Protein AF-A0A497ASJ8-F1 (afdb_monomer_lite)

Structure (mmCIF, N/CA/C/O backbone):
data_AF-A0A497ASJ8-F1
#
_entry.id   AF-A0A497ASJ8-F1
#
loop_
_atom_site.group_PDB
_atom_site.id
_atom_site.type_symbol
_atom_site.label_atom_id
_atom_site.label_alt_id
_atom_site.label_comp_id
_atom_site.label_asym_id
_atom_site.label_entity_id
_atom_site.label_seq_id
_atom_site.pdbx_PDB_ins_code
_atom_site.Cartn_x
_atom_site.Cartn_y
_atom_site.Cartn_z
_atom_site.occupancy
_atom_site.B_iso_or_equiv
_atom_site.auth_seq_id
_atom_site.auth_comp_id
_atom_site.auth_asym_id
_atom_site.auth_atom_id
_atom_site.pdbx_PDB_model_num
ATOM 1 N N . MET A 1 1 ? 41.505 -11.810 -6.337 1.00 37.97 1 MET A N 1
ATOM 2 C CA . MET A 1 1 ? 40.310 -11.809 -7.201 1.00 37.97 1 MET A CA 1
ATOM 3 C C . MET A 1 1 ? 39.375 -12.840 -6.596 1.00 37.97 1 MET A C 1
ATOM 5 O O . MET A 1 1 ? 39.848 -13.922 -6.283 1.00 37.97 1 MET A O 1
ATOM 9 N N . LEU A 1 2 ? 38.148 -12.452 -6.244 1.00 31.89 2 LEU A N 1
ATOM 10 C CA . LEU A 1 2 ? 37.168 -13.356 -5.634 1.00 31.89 2 LEU A CA 1
ATOM 11 C C . LEU A 1 2 ? 36.374 -13.993 -6.776 1.00 31.89 2 LEU A C 1
ATOM 13 O O . LEU A 1 2 ? 35.587 -13.300 -7.418 1.00 31.89 2 LEU A O 1
ATOM 17 N N . SER A 1 3 ? 36.618 -15.271 -7.047 1.00 43.12 3 SER A N 1
ATOM 18 C CA . SER A 1 3 ? 35.911 -16.031 -8.081 1.00 43.12 3 SER A CA 1
ATOM 19 C C . SER A 1 3 ? 34.768 -16.812 -7.418 1.00 43.12 3 SER A C 1
ATOM 21 O O . SER A 1 3 ? 34.922 -17.367 -6.326 1.00 43.12 3 SER A O 1
ATOM 23 N N . SER A 1 4 ? 33.583 -16.804 -8.030 1.00 39.94 4 SER A N 1
ATOM 24 C CA . SER A 1 4 ? 32.409 -17.526 -7.511 1.00 39.94 4 SER A CA 1
ATOM 25 C C . SER A 1 4 ? 32.268 -18.852 -8.246 1.00 39.94 4 SER A C 1
ATOM 27 O O . SER A 1 4 ? 32.378 -18.879 -9.466 1.00 39.94 4 SER A O 1
ATOM 29 N N . ILE A 1 5 ? 32.043 -19.960 -7.537 1.00 46.38 5 ILE A N 1
ATOM 30 C CA . ILE A 1 5 ? 31.897 -21.290 -8.146 1.00 46.38 5 ILE A CA 1
ATOM 31 C C . ILE A 1 5 ? 30.442 -21.747 -8.041 1.00 46.38 5 ILE A C 1
ATOM 33 O O . ILE A 1 5 ? 29.859 -21.749 -6.956 1.00 46.38 5 ILE A O 1
ATOM 37 N N . ALA A 1 6 ? 29.866 -22.166 -9.169 1.00 46.31 6 ALA A N 1
ATOM 38 C CA . ALA A 1 6 ? 28.500 -22.661 -9.291 1.00 46.31 6 ALA A CA 1
ATOM 39 C C . ALA A 1 6 ? 28.455 -24.043 -9.966 1.00 46.31 6 ALA A C 1
ATOM 41 O O . ALA A 1 6 ? 29.310 -24.410 -10.772 1.00 46.31 6 ALA A O 1
ATOM 42 N N . LEU A 1 7 ? 27.430 -24.831 -9.647 1.00 42.28 7 LEU A N 1
ATOM 43 C CA . LEU A 1 7 ? 27.192 -26.146 -10.244 1.00 42.28 7 LEU A CA 1
ATOM 44 C C . LEU A 1 7 ? 26.197 -26.077 -11.409 1.00 42.28 7 LEU A C 1
ATOM 46 O O . LEU A 1 7 ? 25.253 -25.290 -11.407 1.00 42.28 7 LEU A O 1
ATOM 50 N N . SER A 1 8 ? 26.372 -26.964 -12.390 1.00 39.59 8 SER A N 1
ATOM 51 C CA . SER A 1 8 ? 25.338 -27.276 -13.381 1.00 39.59 8 SER A CA 1
ATOM 52 C C . SER A 1 8 ? 25.218 -28.787 -13.509 1.00 39.59 8 SER A C 1
ATOM 54 O O . SER A 1 8 ? 26.114 -29.447 -14.037 1.00 39.59 8 SER A O 1
ATOM 56 N N . SER A 1 9 ? 24.107 -29.329 -13.012 1.00 36.03 9 SER A N 1
ATOM 57 C CA . SER A 1 9 ? 23.675 -30.704 -13.250 1.00 36.03 9 SER A CA 1
ATOM 58 C C . SER A 1 9 ? 22.341 -30.697 -14.005 1.00 36.03 9 SER A C 1
ATOM 60 O O . SER A 1 9 ? 21.537 -29.774 -13.890 1.00 36.03 9 SER A O 1
ATOM 62 N N . ALA A 1 10 ? 22.111 -31.728 -14.819 1.00 35.75 10 ALA A N 1
ATOM 63 C CA . ALA A 1 10 ? 20.962 -31.832 -15.721 1.00 35.75 10 ALA A CA 1
ATOM 64 C C . ALA A 1 10 ? 19.637 -32.237 -15.032 1.00 35.75 10 ALA A C 1
ATOM 66 O O . ALA A 1 10 ? 18.678 -32.590 -15.713 1.00 35.75 10 ALA A O 1
ATOM 67 N N . LEU A 1 11 ? 19.557 -32.205 -13.699 1.00 32.31 11 LEU A N 1
ATOM 68 C CA . LEU A 1 11 ? 18.351 -32.550 -12.944 1.00 32.31 11 LEU A CA 1
ATOM 69 C C . LEU A 1 11 ? 18.164 -31.543 -11.803 1.00 32.31 11 LEU A C 1
ATOM 71 O O . LEU A 1 11 ? 19.014 -31.423 -10.927 1.00 32.31 11 LEU A O 1
ATOM 75 N N . ALA A 1 12 ? 17.050 -30.810 -11.852 1.00 39.84 12 ALA A N 1
ATOM 76 C CA . ALA A 1 12 ? 16.685 -29.741 -10.926 1.00 39.84 12 ALA A CA 1
ATOM 77 C C . ALA A 1 12 ? 16.676 -30.207 -9.457 1.00 39.84 12 ALA A C 1
ATOM 79 O O . ALA A 1 12 ? 15.778 -30.946 -9.062 1.00 39.84 12 ALA A O 1
ATOM 80 N N . MET A 1 13 ? 17.660 -29.754 -8.672 1.00 36.78 13 MET A N 1
ATOM 81 C CA . MET A 1 13 ? 17.783 -29.838 -7.204 1.00 36.78 13 MET A CA 1
ATOM 82 C C . MET A 1 13 ? 18.801 -28.760 -6.734 1.00 36.78 13 MET A C 1
ATOM 84 O O . MET A 1 13 ? 19.537 -28.259 -7.584 1.00 36.78 13 MET A O 1
ATOM 88 N N . PRO A 1 14 ? 18.790 -28.308 -5.456 1.00 46.56 14 PRO A N 1
ATOM 89 C CA . PRO A 1 14 ? 19.185 -26.950 -5.040 1.00 46.56 14 PRO A CA 1
ATOM 90 C C . PRO A 1 14 ? 20.581 -26.506 -5.496 1.00 46.56 14 PRO A C 1
ATOM 92 O O . PRO A 1 14 ? 21.517 -27.299 -5.551 1.00 46.56 14 PRO A O 1
ATOM 95 N N . PHE A 1 15 ? 20.715 -25.213 -5.806 1.00 55.94 15 PHE A N 1
ATOM 96 C CA . PHE A 1 15 ? 21.954 -24.604 -6.293 1.00 55.94 15 PHE A CA 1
ATOM 97 C C . PHE A 1 15 ? 23.039 -24.582 -5.202 1.00 55.94 15 PHE A C 1
ATOM 99 O O . PHE A 1 15 ? 23.142 -23.633 -4.424 1.00 55.94 15 PHE A O 1
ATOM 106 N N . TYR A 1 16 ? 23.874 -25.619 -5.152 1.00 69.19 16 TYR A N 1
ATOM 107 C CA . TYR A 1 16 ? 25.109 -25.607 -4.369 1.00 69.19 16 TYR A CA 1
ATOM 108 C C . TYR A 1 16 ? 26.115 -24.658 -5.040 1.00 69.19 16 TYR A C 1
ATOM 110 O O . TYR A 1 16 ? 26.454 -24.822 -6.214 1.00 69.19 16 TYR A O 1
ATOM 118 N N . HIS A 1 17 ? 26.571 -23.648 -4.308 1.00 79.94 17 HIS A N 1
ATOM 119 C CA . HIS A 1 17 ? 27.562 -22.673 -4.758 1.00 79.94 17 HIS A CA 1
ATOM 120 C C . HIS A 1 17 ? 28.394 -22.206 -3.561 1.00 79.94 17 HIS A C 1
ATOM 122 O O . HIS A 1 17 ? 28.000 -22.396 -2.409 1.00 79.94 17 HIS A O 1
ATOM 128 N N . GLY A 1 18 ? 29.545 -21.600 -3.830 1.00 74.25 18 GLY A N 1
ATOM 129 C CA . GLY A 1 18 ? 30.370 -20.986 -2.798 1.00 74.25 18 GLY A CA 1
ATOM 130 C C . GLY A 1 18 ? 31.416 -20.055 -3.397 1.00 74.25 18 GLY A C 1
ATOM 131 O O . GLY A 1 18 ? 31.727 -20.124 -4.588 1.00 74.25 18 GLY A O 1
ATOM 132 N N . THR A 1 19 ? 31.943 -19.165 -2.568 1.00 75.12 19 THR A N 1
ATOM 133 C CA . THR A 1 19 ? 33.031 -18.258 -2.932 1.00 75.12 19 THR A CA 1
ATOM 134 C C . THR A 1 19 ? 34.366 -18.878 -2.548 1.00 75.12 19 THR A C 1
ATOM 136 O O . THR A 1 19 ? 34.492 -19.502 -1.492 1.00 75.12 19 THR A O 1
ATOM 139 N N . THR A 1 20 ? 35.367 -18.739 -3.415 1.00 70.06 20 THR A N 1
ATOM 140 C CA . THR A 1 20 ? 36.717 -19.204 -3.094 1.00 70.06 20 THR A CA 1
ATOM 141 C C . THR A 1 20 ? 37.356 -18.318 -2.032 1.00 70.06 20 THR A C 1
ATOM 143 O O . THR A 1 20 ? 37.184 -17.097 -2.042 1.00 70.06 20 THR A O 1
ATOM 146 N N . ASP A 1 21 ? 38.149 -18.917 -1.152 1.00 71.69 21 ASP A N 1
ATOM 147 C CA . ASP A 1 21 ? 39.022 -18.182 -0.245 1.00 71.69 21 ASP A CA 1
ATOM 148 C C . ASP A 1 21 ? 40.224 -17.549 -0.979 1.00 71.69 21 ASP A C 1
ATOM 150 O O . ASP A 1 21 ? 40.367 -17.619 -2.203 1.00 71.69 21 ASP A O 1
ATOM 154 N N . VAL A 1 22 ? 41.124 -16.923 -0.216 1.00 60.84 22 VAL A N 1
ATOM 155 C CA . VAL A 1 22 ? 42.347 -16.288 -0.743 1.00 60.84 22 VAL A CA 1
ATOM 156 C C . VAL A 1 22 ? 43.312 -17.264 -1.427 1.00 60.84 22 VAL A C 1
ATOM 158 O O . VAL A 1 22 ? 44.215 -16.819 -2.131 1.00 60.84 22 VAL A O 1
ATOM 161 N N . SER A 1 23 ? 43.140 -18.571 -1.218 1.00 63.75 23 SER A N 1
ATOM 162 C CA . SER A 1 23 ? 43.923 -19.634 -1.850 1.00 63.75 23 SER A CA 1
ATOM 163 C C . SER A 1 23 ? 43.256 -20.210 -3.104 1.00 63.75 23 SER A C 1
ATOM 165 O O . SER A 1 23 ? 43.806 -21.126 -3.708 1.00 63.75 23 SER A O 1
ATOM 167 N N . GLY A 1 24 ? 42.095 -19.680 -3.512 1.00 68.31 24 GLY A N 1
ATOM 168 C CA . GLY A 1 24 ? 41.336 -20.195 -4.653 1.00 68.31 24 GLY A CA 1
ATOM 169 C C . GLY A 1 24 ? 40.544 -21.462 -4.327 1.00 68.31 24 GLY A C 1
ATOM 170 O O . GLY A 1 24 ? 40.143 -22.179 -5.243 1.00 68.31 24 GLY A O 1
ATOM 171 N N . THR A 1 25 ? 40.318 -21.749 -3.041 1.00 68.50 25 THR A N 1
ATOM 172 C CA . THR A 1 25 ? 39.685 -22.990 -2.587 1.00 68.50 25 THR A CA 1
ATOM 173 C C . THR A 1 25 ? 38.259 -22.743 -2.106 1.00 68.50 25 THR A C 1
ATOM 175 O O . THR A 1 25 ? 37.998 -21.784 -1.382 1.00 68.50 25 THR A O 1
ATOM 178 N N . VAL A 1 26 ? 37.322 -23.623 -2.465 1.00 78.31 26 VAL A N 1
ATOM 179 C CA . VAL A 1 26 ? 35.965 -23.652 -1.893 1.00 78.31 26 VAL A CA 1
ATOM 180 C C . VAL A 1 26 ? 35.597 -25.068 -1.477 1.00 78.31 26 VAL A C 1
ATOM 182 O O . VAL A 1 26 ? 35.969 -26.042 -2.130 1.00 78.31 26 VAL A O 1
ATOM 185 N N . THR A 1 27 ? 34.857 -25.185 -0.379 1.00 78.62 27 THR A N 1
ATOM 186 C CA . THR A 1 27 ? 34.395 -26.467 0.143 1.00 78.62 27 THR A CA 1
ATOM 187 C C . THR A 1 27 ? 32.883 -26.588 0.011 1.00 78.62 27 THR A C 1
ATOM 189 O O . THR A 1 27 ? 32.147 -25.776 0.567 1.00 78.62 27 THR A O 1
ATOM 192 N N . LEU A 1 28 ? 32.416 -27.614 -0.702 1.00 77.06 28 LEU A N 1
ATOM 193 C CA . LEU A 1 28 ? 30.994 -27.849 -0.953 1.00 77.06 28 LEU A CA 1
ATOM 194 C C . LEU A 1 28 ? 30.548 -29.181 -0.341 1.00 77.06 28 LEU A C 1
ATOM 196 O O . LEU A 1 28 ? 31.255 -30.186 -0.410 1.00 77.06 28 LEU A O 1
ATOM 200 N N . THR A 1 29 ? 29.351 -29.182 0.249 1.00 78.31 29 THR A N 1
ATOM 201 C CA . THR A 1 29 ? 28.663 -30.394 0.712 1.00 78.31 29 THR A CA 1
ATOM 202 C C . THR A 1 29 ? 27.654 -30.815 -0.344 1.00 78.31 29 THR A C 1
ATOM 204 O O . THR A 1 29 ? 26.664 -30.117 -0.555 1.00 78.31 29 THR A O 1
ATOM 207 N N . LEU A 1 30 ? 27.905 -31.948 -0.999 1.00 76.06 30 LEU A N 1
ATOM 208 C CA . LEU A 1 30 ? 27.084 -32.435 -2.107 1.00 76.06 30 LEU A CA 1
ATOM 209 C C . LEU A 1 30 ? 26.405 -33.765 -1.753 1.00 76.06 30 LEU A C 1
ATOM 211 O O . LEU A 1 30 ? 27.004 -34.591 -1.057 1.00 76.06 30 LEU A O 1
ATOM 215 N N . PRO A 1 31 ? 25.168 -34.003 -2.226 1.00 78.00 31 PRO A N 1
ATOM 216 C CA . PRO A 1 31 ? 24.563 -35.324 -2.169 1.00 78.00 31 PRO A CA 1
ATOM 217 C C . PRO A 1 31 ? 25.290 -36.301 -3.108 1.00 78.00 31 PRO A C 1
ATOM 219 O O . PRO A 1 31 ? 26.155 -35.924 -3.896 1.00 78.00 31 PRO A O 1
ATOM 222 N N . GLN A 1 32 ? 24.941 -37.584 -3.020 1.00 79.88 32 GLN A N 1
ATOM 223 C CA . GLN A 1 32 ? 25.450 -38.596 -3.945 1.00 79.88 32 GLN A CA 1
ATOM 224 C C . GLN A 1 32 ? 24.998 -38.282 -5.383 1.00 79.88 32 GLN A C 1
ATOM 226 O O . GLN A 1 32 ? 23.804 -38.108 -5.631 1.00 79.88 32 GLN A O 1
ATOM 231 N N . GLY A 1 33 ? 25.941 -38.241 -6.326 1.00 80.94 33 GLY A N 1
ATOM 232 C CA . GLY A 1 33 ? 25.681 -37.892 -7.723 1.00 80.94 33 GLY A CA 1
ATOM 233 C C . GLY A 1 33 ? 26.949 -37.662 -8.547 1.00 80.94 33 GLY A C 1
ATOM 234 O O . GLY A 1 33 ? 28.059 -37.685 -8.019 1.00 80.94 33 GLY A O 1
ATOM 235 N N . ASP A 1 34 ? 26.767 -37.431 -9.849 1.00 78.69 34 ASP A N 1
ATOM 236 C CA . ASP A 1 34 ? 27.841 -37.121 -10.797 1.00 78.69 34 ASP A CA 1
ATOM 237 C C . ASP A 1 34 ? 27.849 -35.630 -11.132 1.00 78.69 34 ASP A C 1
ATOM 239 O O . ASP A 1 34 ? 26.851 -35.091 -11.621 1.00 78.69 34 ASP A O 1
ATOM 243 N N . TYR A 1 35 ? 28.991 -34.977 -10.925 1.00 80.56 35 TYR A N 1
ATOM 244 C CA . TYR A 1 35 ? 29.123 -33.526 -11.007 1.00 80.56 35 TYR A CA 1
ATOM 245 C C . TYR A 1 35 ? 30.234 -33.069 -11.960 1.00 80.56 35 TYR A C 1
ATOM 247 O O . TYR A 1 35 ? 31.226 -33.765 -12.204 1.00 80.56 35 TYR A O 1
ATOM 255 N N . ARG A 1 36 ? 30.057 -31.846 -12.467 1.00 84.00 36 ARG A N 1
ATOM 256 C CA . ARG A 1 36 ? 31.107 -30.960 -12.987 1.00 84.00 36 ARG A CA 1
ATOM 257 C C . ARG A 1 36 ? 30.942 -29.590 -12.334 1.00 84.00 36 ARG A C 1
ATOM 259 O O . ARG A 1 36 ? 29.822 -29.210 -11.986 1.00 84.00 36 ARG A O 1
ATOM 266 N N . PHE A 1 37 ? 32.029 -28.845 -12.217 1.00 83.50 37 PHE A N 1
ATOM 267 C CA . PHE A 1 37 ? 32.061 -27.564 -11.518 1.00 83.50 37 PHE A CA 1
ATOM 268 C C . PHE A 1 37 ? 32.315 -26.422 -12.499 1.00 83.50 37 PHE A C 1
ATOM 270 O O . PHE A 1 37 ? 33.025 -26.609 -13.491 1.00 83.50 37 PHE A O 1
ATOM 277 N N . ARG A 1 38 ? 31.730 -25.252 -12.226 1.00 83.31 38 ARG A N 1
ATOM 278 C CA . ARG A 1 38 ? 31.950 -24.008 -12.969 1.00 83.31 38 ARG A CA 1
ATOM 279 C C . ARG A 1 38 ? 32.507 -22.939 -12.041 1.00 83.31 38 ARG A C 1
ATOM 281 O O . ARG A 1 38 ? 31.966 -22.767 -10.958 1.00 83.31 38 ARG A O 1
ATOM 288 N N . ALA A 1 39 ? 33.511 -22.193 -12.477 1.00 79.06 39 ALA A N 1
ATOM 289 C CA . ALA A 1 39 ? 33.941 -20.944 -11.866 1.00 79.06 39 ALA A CA 1
ATOM 290 C C . ALA A 1 39 ? 33.534 -19.769 -12.762 1.00 79.06 39 ALA A C 1
ATOM 292 O O . ALA A 1 39 ? 33.688 -19.834 -13.980 1.00 79.06 39 ALA A O 1
ATOM 293 N N . ASP A 1 40 ? 33.017 -18.714 -12.152 1.00 77.88 40 ASP A N 1
ATOM 294 C CA . ASP A 1 40 ? 32.726 -17.427 -12.763 1.00 77.88 40 ASP A CA 1
ATOM 295 C C . ASP A 1 40 ? 33.802 -16.428 -12.278 1.00 77.88 40 ASP A C 1
ATOM 297 O O . ASP A 1 40 ? 33.893 -16.131 -11.081 1.00 77.88 40 ASP A O 1
ATOM 301 N N . GLU A 1 41 ? 34.636 -15.921 -13.193 1.00 73.12 41 GLU A N 1
ATOM 302 C CA . GLU A 1 41 ? 35.670 -14.915 -12.909 1.00 73.12 41 GLU A CA 1
ATOM 303 C C . GLU A 1 41 ? 35.571 -13.758 -13.905 1.00 73.12 41 GLU A C 1
ATOM 305 O O . GLU A 1 41 ? 35.638 -13.954 -15.114 1.00 73.12 41 GLU A O 1
ATOM 310 N N . SER A 1 42 ? 35.387 -12.533 -13.398 1.00 69.50 42 SER A N 1
ATOM 311 C CA . SER A 1 42 ? 35.273 -11.306 -14.209 1.00 69.50 42 SER A CA 1
ATOM 312 C C . SER A 1 42 ? 34.228 -11.369 -15.341 1.00 69.50 42 SER A C 1
ATOM 314 O O . SER A 1 42 ? 34.372 -10.702 -16.361 1.00 69.50 42 SER A O 1
ATOM 316 N N . GLY A 1 43 ? 33.161 -12.156 -15.155 1.00 67.06 43 GLY A N 1
ATOM 317 C CA . GLY A 1 43 ? 32.094 -12.354 -16.144 1.00 67.06 43 GLY A CA 1
ATOM 318 C C . GLY A 1 43 ? 32.329 -13.506 -17.130 1.00 67.06 43 GLY A C 1
ATOM 319 O O . GLY A 1 43 ? 31.447 -13.787 -17.939 1.00 67.06 43 GLY A O 1
ATOM 320 N N . GLU A 1 44 ? 33.467 -14.201 -17.050 1.00 69.25 44 GLU A N 1
ATOM 321 C CA . GLU A 1 44 ? 33.762 -15.393 -17.849 1.00 69.25 44 GLU A CA 1
ATOM 322 C C . GLU A 1 44 ? 33.551 -16.695 -17.068 1.00 69.25 44 GLU A C 1
ATOM 324 O O . GLU A 1 44 ? 33.761 -16.758 -15.857 1.00 69.25 44 GLU A O 1
ATOM 329 N N . GLN A 1 45 ? 33.154 -17.750 -17.790 1.00 79.94 45 GLN A N 1
ATOM 330 C CA . GLN A 1 45 ? 32.847 -19.068 -17.234 1.00 79.94 45 GLN A CA 1
ATOM 331 C C . GLN A 1 45 ? 33.924 -20.098 -17.563 1.00 79.94 45 GLN A C 1
ATOM 333 O O . GLN A 1 45 ? 34.205 -20.373 -18.729 1.00 79.94 45 GLN A O 1
ATOM 338 N N . TYR A 1 46 ? 34.431 -20.753 -16.525 1.00 77.50 46 TYR A N 1
ATOM 339 C CA . TYR A 1 46 ? 35.447 -21.797 -16.587 1.00 77.50 46 TYR A CA 1
ATOM 340 C C . TYR A 1 46 ? 34.874 -23.097 -16.034 1.00 77.50 46 TYR A C 1
ATOM 342 O O . TYR A 1 46 ? 34.260 -23.096 -14.974 1.00 77.50 46 TYR A O 1
ATOM 350 N N . TRP A 1 47 ? 35.059 -24.220 -16.724 1.00 79.31 47 TRP A N 1
ATOM 351 C CA . TRP A 1 47 ? 34.500 -25.515 -16.317 1.00 79.31 47 TRP A CA 1
ATOM 352 C C . TRP A 1 47 ? 35.610 -26.499 -15.954 1.00 79.31 47 TRP A C 1
ATOM 354 O O . TRP A 1 47 ? 36.630 -26.542 -16.637 1.00 79.31 47 TRP A O 1
ATOM 364 N N . SER A 1 48 ? 35.395 -27.351 -14.945 1.00 81.38 48 SER A N 1
ATOM 365 C CA . SER A 1 48 ? 36.366 -28.393 -14.561 1.00 81.38 48 SER A CA 1
ATOM 366 C C . SER A 1 48 ? 36.530 -29.500 -15.620 1.00 81.38 48 SER A C 1
ATOM 368 O O . SER A 1 48 ? 37.429 -30.328 -15.526 1.00 81.38 48 SER A O 1
ATOM 370 N N . GLY A 1 49 ? 35.664 -29.544 -16.641 1.00 75.69 49 GLY A N 1
ATOM 371 C CA . GLY A 1 49 ? 35.734 -30.490 -17.757 1.00 75.69 49 GLY A CA 1
ATOM 372 C C . GLY A 1 49 ? 34.528 -30.398 -18.699 1.00 75.69 49 GLY A C 1
ATOM 373 O O . GLY A 1 49 ? 33.549 -29.702 -18.422 1.00 75.69 49 GLY A O 1
ATOM 374 N N . THR A 1 50 ? 34.575 -31.122 -19.820 1.00 73.94 50 THR A N 1
ATOM 375 C CA . THR A 1 50 ? 33.505 -31.128 -20.841 1.00 73.94 50 THR A CA 1
ATOM 376 C C . THR A 1 50 ? 32.285 -31.969 -20.445 1.00 73.94 50 THR A C 1
ATOM 378 O O . THR A 1 50 ? 31.186 -31.733 -20.948 1.00 73.94 50 THR A O 1
ATOM 381 N N . SER A 1 51 ? 32.446 -32.898 -19.501 1.00 75.81 51 SER A N 1
ATOM 382 C CA . SER A 1 51 ? 31.392 -33.750 -18.938 1.00 75.81 51 SER A CA 1
ATOM 383 C C . SER A 1 51 ? 31.506 -33.849 -17.415 1.00 75.81 51 SER A C 1
ATOM 385 O O . SER A 1 51 ? 32.514 -33.439 -16.833 1.00 75.81 51 SER A O 1
ATOM 387 N N . ASN A 1 52 ? 30.487 -34.418 -16.764 1.00 82.56 52 ASN A N 1
ATOM 388 C CA . ASN A 1 52 ? 30.565 -34.781 -15.348 1.00 82.56 52 ASN A CA 1
ATOM 389 C C . ASN A 1 52 ? 31.687 -35.808 -15.150 1.00 82.56 52 ASN A C 1
ATOM 391 O O . ASN A 1 52 ? 31.756 -36.794 -15.882 1.00 82.56 52 ASN A O 1
ATOM 395 N N . HIS A 1 53 ? 32.580 -35.539 -14.202 1.00 78.44 53 HIS A N 1
ATOM 396 C CA . HIS A 1 53 ? 33.772 -36.354 -13.918 1.00 78.44 53 HIS A CA 1
ATOM 397 C C . HIS A 1 53 ? 34.032 -36.527 -12.417 1.00 78.44 53 HIS A C 1
ATOM 399 O O . HIS A 1 53 ? 34.962 -37.232 -12.039 1.00 78.44 53 HIS A O 1
ATOM 405 N N . CYS A 1 54 ? 33.226 -35.897 -11.559 1.00 80.38 54 CYS A N 1
ATOM 406 C CA . CYS A 1 54 ? 33.334 -36.003 -10.112 1.00 80.38 54 CYS A CA 1
ATOM 407 C C . CYS A 1 54 ? 32.116 -36.746 -9.550 1.00 80.38 54 CYS A C 1
ATOM 409 O O . CYS A 1 54 ? 31.057 -36.153 -9.349 1.00 80.38 54 CYS A O 1
ATOM 411 N N . THR A 1 55 ? 32.265 -38.053 -9.331 1.00 83.56 55 THR A N 1
ATOM 412 C CA . THR A 1 55 ? 31.231 -38.925 -8.751 1.00 83.56 55 THR A CA 1
ATOM 413 C C . THR A 1 55 ? 31.343 -38.947 -7.227 1.00 83.56 55 THR A C 1
ATOM 415 O O . THR A 1 55 ? 32.353 -39.381 -6.676 1.00 83.56 55 THR A O 1
ATOM 418 N N . VAL A 1 56 ? 30.306 -38.492 -6.528 1.00 79.12 56 VAL A N 1
ATOM 419 C CA . VAL A 1 56 ? 30.184 -38.521 -5.062 1.00 79.12 56 VAL A CA 1
ATOM 420 C C . VAL A 1 56 ? 29.253 -39.674 -4.670 1.00 79.12 56 VAL A C 1
ATOM 422 O O . VAL A 1 56 ? 28.180 -39.770 -5.261 1.00 79.12 56 VAL A O 1
ATOM 425 N N . PRO A 1 57 ? 29.588 -40.522 -3.675 1.00 67.31 57 PRO A N 1
ATOM 426 C CA . PRO A 1 57 ? 30.837 -40.533 -2.912 1.00 67.31 57 PRO A CA 1
ATOM 427 C C . PRO A 1 57 ? 31.995 -41.152 -3.717 1.00 67.31 57 PRO A C 1
ATOM 429 O O . PRO A 1 57 ? 31.820 -42.181 -4.362 1.00 67.31 57 PRO A O 1
ATOM 432 N N . GLY A 1 58 ? 33.186 -40.546 -3.653 1.00 71.81 58 GLY A N 1
ATOM 433 C CA . GLY A 1 58 ? 34.399 -41.059 -4.313 1.00 71.81 58 GLY A CA 1
ATOM 434 C C . GLY A 1 58 ? 35.343 -39.963 -4.807 1.00 71.81 58 GLY A C 1
ATOM 435 O O . GLY A 1 58 ? 36.556 -40.079 -4.671 1.00 71.81 58 GLY A O 1
ATOM 436 N N . CYS A 1 59 ? 34.782 -38.872 -5.311 1.00 76.88 59 CYS A N 1
ATOM 437 C CA . CYS A 1 59 ? 35.507 -37.663 -5.667 1.00 76.88 59 CYS A CA 1
ATOM 438 C C . CYS A 1 59 ? 35.536 -36.696 -4.472 1.00 76.88 59 CYS A C 1
ATOM 440 O O . CYS A 1 59 ? 34.485 -36.249 -4.015 1.00 76.88 59 CYS A O 1
ATOM 442 N N . THR A 1 60 ? 36.731 -36.404 -3.953 1.00 77.31 60 THR A N 1
ATOM 443 C CA . THR A 1 60 ? 36.953 -35.460 -2.838 1.00 77.31 60 THR A CA 1
ATOM 444 C C . THR A 1 60 ? 37.576 -34.141 -3.287 1.00 77.31 60 THR A C 1
ATOM 446 O O . THR A 1 60 ? 37.620 -33.197 -2.501 1.00 77.31 60 THR A O 1
ATOM 449 N N . GLU A 1 61 ? 38.043 -34.060 -4.536 1.00 75.56 61 GLU A N 1
ATOM 450 C CA . GLU A 1 61 ? 38.667 -32.864 -5.100 1.00 75.56 61 GLU A CA 1
ATOM 451 C C . GLU A 1 61 ? 38.376 -32.725 -6.602 1.00 75.56 61 GLU A C 1
ATOM 453 O O . GLU A 1 61 ? 38.350 -33.723 -7.325 1.00 75.56 61 GLU A O 1
ATOM 458 N N . ALA A 1 62 ? 38.175 -31.491 -7.075 1.00 77.75 62 ALA A N 1
ATOM 459 C CA . ALA A 1 62 ? 38.093 -31.163 -8.499 1.00 77.75 62 ALA A CA 1
ATOM 460 C C . ALA A 1 62 ? 38.783 -29.822 -8.792 1.00 77.75 62 ALA A C 1
ATOM 462 O O . ALA A 1 62 ? 38.553 -28.836 -8.096 1.00 77.75 62 ALA A O 1
ATOM 463 N N . ALA A 1 63 ? 39.608 -29.767 -9.838 1.00 73.94 63 ALA A N 1
ATOM 464 C CA . ALA A 1 63 ? 40.335 -28.554 -10.206 1.00 73.94 63 ALA A CA 1
ATOM 465 C C . ALA A 1 63 ? 39.659 -27.808 -11.367 1.00 73.94 63 ALA A C 1
ATOM 467 O O . ALA A 1 63 ? 39.157 -28.428 -12.307 1.00 73.94 63 ALA A O 1
ATOM 468 N N . ILE A 1 64 ? 39.682 -26.475 -11.319 1.00 78.31 64 ILE A N 1
ATOM 469 C CA . ILE A 1 64 ? 39.298 -25.597 -12.433 1.00 78.31 64 ILE A CA 1
ATOM 470 C C . ILE A 1 64 ? 40.492 -24.697 -12.738 1.00 78.31 64 ILE A C 1
ATOM 472 O O . ILE A 1 64 ? 40.984 -23.993 -11.860 1.00 78.31 64 ILE A O 1
ATOM 476 N N . THR A 1 65 ? 40.967 -24.706 -13.979 1.00 74.81 65 THR A N 1
ATOM 477 C CA . THR A 1 65 ? 42.032 -23.795 -14.412 1.00 74.81 65 THR A CA 1
ATOM 478 C C . THR A 1 65 ? 41.411 -22.534 -14.994 1.00 74.81 65 THR A C 1
ATOM 480 O O . THR A 1 65 ? 40.668 -22.609 -15.974 1.00 74.81 65 THR A O 1
ATOM 483 N N . VAL A 1 66 ? 41.740 -21.383 -14.408 1.00 76.19 66 VAL A N 1
ATOM 484 C CA . VAL A 1 66 ? 41.375 -20.064 -14.938 1.00 76.19 66 VAL A CA 1
ATOM 485 C C . VAL A 1 66 ? 42.617 -19.439 -15.573 1.00 76.19 66 VAL A C 1
ATOM 487 O O . VAL A 1 66 ? 43.694 -19.417 -14.974 1.00 76.19 66 VAL A O 1
ATOM 490 N N . GLY A 1 67 ? 42.503 -19.011 -16.830 1.00 67.69 67 GLY A N 1
ATOM 491 C CA . GLY A 1 67 ? 43.623 -18.464 -17.593 1.00 67.69 67 GLY A CA 1
ATOM 492 C C . GLY A 1 67 ? 43.758 -16.957 -17.396 1.00 67.69 67 GLY A C 1
ATOM 493 O O . GLY A 1 67 ? 42.807 -16.220 -17.622 1.00 67.69 67 GLY A O 1
ATOM 494 N N . SER A 1 68 ? 44.954 -16.473 -17.055 1.00 44.84 68 SER A N 1
ATOM 495 C CA . SER A 1 68 ? 45.280 -15.055 -17.206 1.00 44.84 68 SER A CA 1
ATOM 496 C C . SER A 1 68 ? 45.593 -14.773 -18.677 1.00 44.84 68 SER A C 1
ATOM 498 O O . SER A 1 68 ? 46.592 -15.251 -19.216 1.00 44.84 68 SER A O 1
ATOM 500 N N . GLN A 1 69 ? 44.757 -13.993 -19.365 1.00 36.38 69 GLN A N 1
ATOM 501 C CA . GLN A 1 69 ? 45.179 -13.442 -20.651 1.00 36.38 69 GLN A CA 1
ATOM 502 C C . GLN A 1 69 ? 46.311 -12.438 -20.408 1.00 36.38 69 GLN A C 1
ATOM 504 O O . GLN A 1 69 ? 46.147 -11.444 -19.699 1.00 36.38 69 GLN A O 1
ATOM 509 N N . ALA A 1 70 ? 47.482 -12.703 -20.986 1.00 31.78 70 ALA A N 1
ATOM 510 C CA . ALA A 1 70 ? 48.554 -11.724 -21.054 1.00 31.78 70 ALA A CA 1
ATOM 511 C C . ALA A 1 70 ? 48.068 -10.509 -21.862 1.00 31.78 70 ALA A C 1
ATOM 513 O O . ALA A 1 70 ? 47.574 -10.665 -22.979 1.00 31.78 70 ALA A O 1
ATOM 514 N N . MET A 1 71 ? 48.226 -9.303 -21.308 1.00 31.48 71 MET A N 1
ATOM 515 C CA . MET A 1 71 ? 48.024 -8.050 -22.038 1.00 31.48 71 MET A CA 1
ATOM 516 C C . MET A 1 71 ? 48.976 -8.006 -23.241 1.00 31.48 71 MET A C 1
ATOM 518 O O . MET A 1 71 ? 50.152 -7.669 -23.104 1.00 31.48 71 MET A O 1
ATOM 522 N N . GLY A 1 72 ? 48.474 -8.343 -24.426 1.00 30.64 72 GLY A N 1
ATOM 523 C CA . GLY A 1 72 ? 49.126 -7.995 -25.680 1.00 30.64 72 GLY A CA 1
ATOM 524 C C . GLY A 1 72 ? 48.954 -6.499 -25.927 1.00 30.64 72 GLY A C 1
ATOM 525 O O . GLY A 1 72 ? 47.844 -6.027 -26.162 1.00 30.64 72 GLY A O 1
ATOM 526 N N . THR A 1 73 ? 50.041 -5.736 -25.853 1.00 29.12 73 THR A N 1
ATOM 527 C CA . THR A 1 73 ? 50.097 -4.342 -26.309 1.00 29.12 73 THR A CA 1
ATOM 528 C C . THR A 1 73 ? 49.797 -4.248 -27.815 1.00 29.12 73 THR A C 1
ATOM 530 O O . THR A 1 73 ? 50.190 -5.135 -28.576 1.00 29.12 73 THR A O 1
ATOM 533 N N . PRO A 1 74 ? 49.111 -3.187 -28.288 1.00 36.53 74 PRO A N 1
ATOM 534 C CA . PRO A 1 74 ? 48.651 -3.107 -29.667 1.00 36.53 74 PRO A CA 1
ATOM 535 C C . PRO A 1 74 ? 49.791 -2.678 -30.595 1.00 36.53 74 PRO A C 1
ATOM 537 O O . PRO A 1 74 ? 50.434 -1.651 -30.375 1.00 36.53 74 PRO A O 1
ATOM 540 N N . ALA A 1 75 ? 49.995 -3.419 -31.682 1.00 30.59 75 ALA A N 1
ATOM 541 C CA . ALA A 1 75 ? 50.813 -2.988 -32.808 1.00 30.59 75 ALA A CA 1
ATOM 542 C C . ALA A 1 75 ? 49.947 -2.920 -34.077 1.00 30.59 75 ALA A C 1
ATOM 544 O O . ALA A 1 75 ? 49.623 -3.938 -34.671 1.00 30.59 75 ALA A O 1
ATOM 545 N N . GLY A 1 76 ? 49.561 -1.688 -34.429 1.00 29.59 76 GLY A N 1
ATOM 546 C CA . GLY A 1 76 ? 49.365 -1.147 -35.782 1.00 29.59 76 GLY A CA 1
ATOM 547 C C . GLY A 1 76 ? 48.592 -1.928 -36.861 1.00 29.59 76 GLY A C 1
ATOM 548 O O . GLY A 1 76 ? 49.077 -2.920 -37.383 1.00 29.59 76 GLY A O 1
ATOM 549 N N . GLY A 1 77 ? 47.528 -1.294 -37.380 1.00 28.36 77 GLY A N 1
ATOM 550 C CA . GLY A 1 77 ? 47.320 -1.195 -38.838 1.00 28.36 77 GLY A CA 1
ATOM 551 C C . GLY A 1 77 ? 46.115 -1.915 -39.464 1.00 28.36 77 GLY A C 1
ATOM 552 O O . GLY A 1 77 ? 46.199 -3.081 -39.814 1.00 28.36 77 GLY A O 1
ATOM 553 N N . VAL A 1 78 ? 45.036 -1.145 -39.668 1.00 27.58 78 VAL A N 1
ATOM 554 C CA . VAL A 1 78 ? 44.001 -1.162 -40.739 1.00 27.58 78 VAL A CA 1
ATOM 555 C C . VAL A 1 78 ? 43.841 -2.382 -41.680 1.00 27.58 78 VAL A C 1
ATOM 557 O O . VAL A 1 78 ? 44.686 -2.627 -42.532 1.00 27.58 78 VAL A O 1
ATOM 560 N N . ALA A 1 79 ? 42.646 -3.000 -41.684 1.00 26.12 79 ALA A N 1
ATOM 561 C CA . ALA A 1 79 ? 41.582 -2.830 -42.703 1.00 26.12 79 ALA A CA 1
ATOM 562 C C . ALA A 1 79 ? 40.663 -4.069 -42.865 1.00 26.12 79 ALA A C 1
ATOM 564 O O . ALA A 1 79 ? 41.135 -5.184 -43.038 1.00 26.12 79 ALA A O 1
ATOM 565 N N . SER A 1 80 ? 39.355 -3.782 -42.957 1.00 28.78 80 SER A N 1
ATOM 566 C CA . SER A 1 80 ? 38.279 -4.510 -43.662 1.00 28.78 80 SER A CA 1
ATOM 567 C C . SER A 1 80 ? 37.873 -5.935 -43.258 1.00 28.78 80 SER A C 1
ATOM 569 O O . SER A 1 80 ? 38.637 -6.883 -43.368 1.00 28.78 80 SER A O 1
ATOM 571 N N . GLY A 1 81 ? 36.565 -6.100 -43.014 1.00 26.94 81 GLY A N 1
ATOM 572 C CA . GLY A 1 81 ? 35.870 -7.375 -43.218 1.00 26.94 81 GLY A CA 1
ATOM 573 C C . GLY A 1 81 ? 34.672 -7.585 -42.298 1.00 26.94 81 GLY A C 1
ATOM 574 O O . GLY A 1 81 ? 34.826 -8.068 -41.185 1.00 26.94 81 GLY A O 1
ATOM 575 N N . TYR A 1 82 ? 33.469 -7.260 -42.776 1.00 30.25 82 TYR A N 1
ATOM 576 C CA . TYR A 1 82 ? 32.228 -7.801 -42.218 1.00 30.25 82 TYR A CA 1
ATOM 577 C C . TYR A 1 82 ? 32.181 -9.321 -42.440 1.00 30.25 82 TYR A C 1
ATOM 579 O O . TYR A 1 82 ? 32.300 -9.758 -43.582 1.00 30.25 82 TYR A O 1
ATOM 587 N N . SER A 1 83 ? 31.892 -10.098 -41.394 1.00 25.30 83 SER A N 1
ATOM 588 C CA . SER A 1 83 ? 31.146 -11.360 -41.511 1.00 25.30 83 SER A CA 1
ATOM 589 C C . SER A 1 83 ? 30.618 -11.798 -40.143 1.00 25.30 83 SER A C 1
ATOM 591 O O . SER A 1 83 ? 31.392 -12.153 -39.256 1.00 25.30 83 SER A O 1
ATOM 593 N N . LEU A 1 84 ? 29.295 -11.785 -39.985 1.00 31.69 84 LEU A N 1
ATOM 594 C CA . LEU A 1 84 ? 28.600 -12.596 -38.982 1.00 31.69 84 LEU A CA 1
ATOM 595 C C . LEU A 1 84 ? 28.584 -14.050 -39.479 1.00 31.69 84 LEU A C 1
ATOM 597 O O . LEU A 1 84 ? 28.316 -14.236 -40.667 1.00 31.69 84 LEU A O 1
ATOM 601 N N . PRO A 1 85 ? 28.753 -15.066 -38.619 1.00 30.44 85 PRO A N 1
ATOM 602 C CA . PRO A 1 85 ? 28.269 -16.398 -38.925 1.00 30.44 85 PRO A CA 1
ATOM 603 C C . PRO A 1 85 ? 27.006 -16.726 -38.113 1.00 30.44 85 PRO A C 1
ATOM 605 O O . PRO A 1 85 ? 27.002 -16.754 -36.886 1.00 30.44 85 PRO A O 1
ATOM 608 N N . ASP A 1 86 ? 25.946 -16.947 -38.885 1.00 25.77 86 ASP A N 1
ATOM 609 C CA . ASP A 1 86 ? 24.992 -18.054 -38.816 1.00 25.77 86 ASP A CA 1
ATOM 610 C C . ASP A 1 86 ? 24.137 -18.287 -37.560 1.00 25.77 86 ASP A C 1
ATOM 612 O O . ASP A 1 86 ? 24.496 -18.972 -36.603 1.00 25.77 86 ASP A O 1
ATOM 616 N N . LEU A 1 87 ? 22.872 -17.870 -37.706 1.00 23.33 87 LEU A N 1
ATOM 617 C CA . LEU A 1 87 ? 21.721 -18.620 -37.211 1.00 23.33 87 LEU A CA 1
ATOM 618 C C . LEU A 1 87 ? 21.760 -20.061 -37.747 1.00 23.33 87 LEU A C 1
ATOM 620 O O . LEU A 1 87 ? 21.784 -20.281 -38.955 1.00 23.33 87 LEU A O 1
ATOM 624 N N . SER A 1 88 ? 21.605 -21.037 -36.855 1.00 25.22 88 SER A N 1
ATOM 625 C CA . SER A 1 88 ? 21.112 -22.370 -37.207 1.00 25.22 88 SER A CA 1
ATOM 626 C C . SER A 1 88 ? 19.887 -22.698 -36.361 1.00 25.22 88 SER A C 1
ATOM 628 O O . SER A 1 88 ? 19.968 -22.974 -35.167 1.00 25.22 88 SER A O 1
ATOM 630 N N . LEU A 1 89 ? 18.737 -22.626 -37.025 1.00 20.53 89 LEU A N 1
ATOM 631 C CA . LEU A 1 89 ? 17.440 -23.141 -36.611 1.00 20.53 89 LEU A CA 1
ATOM 632 C C . LEU A 1 89 ? 17.425 -24.659 -36.864 1.00 20.53 89 LEU A C 1
ATOM 634 O O . LEU A 1 89 ? 17.723 -25.083 -37.980 1.00 20.53 89 LEU A O 1
ATOM 638 N N . LEU A 1 90 ? 17.009 -25.474 -35.891 1.00 23.19 90 LEU A N 1
ATOM 639 C CA . LEU A 1 90 ? 16.507 -26.820 -36.182 1.00 23.19 90 LEU A CA 1
ATOM 640 C C . LEU A 1 90 ? 15.181 -27.048 -35.458 1.00 23.19 90 LEU A C 1
ATOM 642 O O . LEU A 1 90 ? 15.079 -26.945 -34.238 1.00 23.19 90 LEU A O 1
ATOM 646 N N . LEU A 1 91 ? 14.160 -27.317 -36.267 1.00 20.77 91 LEU A N 1
ATOM 647 C CA . LEU A 1 91 ? 12.770 -27.536 -35.900 1.00 20.77 91 LEU A CA 1
ATOM 648 C C . LEU A 1 91 ? 12.404 -29.012 -36.159 1.00 20.77 91 LEU A C 1
ATOM 650 O O . LEU A 1 91 ? 12.832 -29.574 -37.165 1.00 20.77 91 LEU A O 1
ATOM 654 N N . MET A 1 92 ? 11.508 -29.531 -35.310 1.00 21.12 92 MET A N 1
ATOM 655 C CA . MET A 1 92 ? 10.512 -30.613 -35.496 1.00 21.12 92 MET A CA 1
ATOM 656 C C . MET A 1 92 ? 10.643 -31.912 -34.665 1.00 21.12 92 MET A C 1
ATOM 658 O O . MET A 1 92 ? 11.611 -32.660 -34.738 1.00 21.12 92 MET A O 1
ATOM 662 N N . ALA A 1 93 ? 9.550 -32.141 -33.917 1.00 24.75 93 ALA A N 1
ATOM 663 C CA . ALA A 1 93 ? 9.075 -33.296 -33.128 1.00 24.75 93 ALA A CA 1
ATOM 664 C C . ALA A 1 93 ? 8.525 -34.443 -34.047 1.00 24.75 93 ALA A C 1
ATOM 666 O O . ALA A 1 93 ? 8.805 -34.347 -35.242 1.00 24.75 93 ALA A O 1
ATOM 667 N N . PRO A 1 94 ? 7.691 -35.462 -33.651 1.00 37.38 94 PRO A N 1
ATOM 668 C CA . PRO A 1 94 ? 7.075 -35.825 -32.349 1.00 37.38 94 PRO A CA 1
ATOM 669 C C . PRO A 1 94 ? 6.885 -37.354 -32.017 1.00 37.38 94 PRO A C 1
ATOM 671 O O . PRO A 1 94 ? 7.174 -38.235 -32.816 1.00 37.38 94 PRO A O 1
ATOM 674 N N . LEU A 1 95 ? 6.248 -37.601 -30.849 1.00 25.83 95 LEU A N 1
ATOM 675 C CA . LEU A 1 95 ? 5.298 -38.683 -30.459 1.00 25.83 95 LEU A CA 1
ATOM 676 C C . LEU A 1 95 ? 5.764 -40.131 -30.160 1.00 25.83 95 LEU A C 1
ATOM 678 O O . LEU A 1 95 ? 6.136 -40.876 -31.056 1.00 25.83 95 LEU A O 1
ATOM 682 N N . ALA A 1 96 ? 5.457 -40.602 -28.937 1.00 25.86 96 ALA A N 1
ATOM 683 C CA . ALA A 1 96 ? 4.516 -41.717 -28.726 1.00 25.86 96 ALA A CA 1
ATOM 684 C C . ALA A 1 96 ? 3.958 -41.761 -27.286 1.00 25.86 96 ALA A C 1
ATOM 686 O O . ALA A 1 96 ? 4.655 -41.540 -26.301 1.00 25.86 96 ALA A O 1
ATOM 687 N N . VAL A 1 97 ? 2.661 -42.057 -27.220 1.00 27.03 97 VAL A N 1
ATOM 688 C CA . VAL A 1 97 ? 1.759 -42.151 -26.065 1.00 27.03 97 VAL A CA 1
ATOM 689 C C . VAL A 1 97 ? 1.709 -43.592 -25.546 1.00 27.03 97 VAL A C 1
ATOM 691 O O . VAL A 1 97 ? 1.647 -44.512 -26.354 1.00 27.03 97 VAL A O 1
ATOM 694 N N . ALA A 1 98 ? 1.579 -43.792 -24.230 1.00 27.00 98 ALA A N 1
ATOM 695 C CA . ALA A 1 98 ? 0.811 -44.916 -23.681 1.00 27.00 98 ALA A CA 1
ATOM 696 C C . ALA A 1 98 ? 0.259 -44.581 -22.285 1.00 27.00 98 ALA A C 1
ATOM 698 O O . ALA A 1 98 ? 0.998 -44.277 -21.352 1.00 27.00 98 ALA A O 1
ATOM 699 N N . ALA A 1 99 ? -1.067 -44.632 -22.178 1.00 28.89 99 ALA A N 1
ATOM 700 C CA . ALA A 1 99 ? -1.847 -44.499 -20.956 1.00 28.89 99 ALA A CA 1
ATOM 701 C C . ALA A 1 99 ? -2.030 -45.850 -20.237 1.00 28.89 99 ALA A C 1
ATOM 703 O O . ALA A 1 99 ? -1.930 -46.892 -20.879 1.00 28.89 99 ALA A O 1
ATOM 704 N N . LEU A 1 100 ? -2.375 -45.773 -18.939 1.00 28.78 100 LEU A N 1
ATOM 705 C CA . LEU A 1 100 ? -3.032 -46.726 -18.001 1.00 28.78 100 LEU A CA 1
ATOM 706 C C . LEU A 1 100 ? -2.301 -46.597 -16.645 1.00 28.78 100 LEU A C 1
ATOM 708 O O . LEU A 1 100 ? -1.086 -46.532 -16.618 1.00 28.78 100 LEU A O 1
ATOM 712 N N . GLY A 1 101 ? -2.892 -46.533 -15.455 1.00 25.81 101 GLY A N 1
ATOM 713 C CA . GLY A 1 101 ? -4.244 -46.707 -14.948 1.00 25.81 101 GLY A CA 1
ATOM 714 C C . GLY A 1 101 ? -4.200 -46.507 -13.416 1.00 25.81 101 GLY A C 1
ATOM 715 O O . GLY A 1 101 ? -3.141 -46.518 -12.795 1.00 25.81 101 GLY A O 1
ATOM 716 N N . ARG A 1 102 ? -5.361 -46.274 -12.798 1.00 35.09 102 ARG A N 1
ATOM 717 C CA . ARG A 1 102 ? -5.546 -45.928 -11.372 1.00 35.09 102 ARG A CA 1
ATOM 718 C C . ARG A 1 102 ? -5.034 -47.010 -10.399 1.00 35.09 102 ARG A C 1
ATOM 720 O O . ARG A 1 102 ? -5.341 -48.178 -10.620 1.00 35.09 102 ARG A O 1
ATOM 727 N N . ARG A 1 103 ? -4.481 -46.609 -9.235 1.00 31.73 103 ARG A N 1
ATOM 728 C CA . ARG A 1 103 ? -4.934 -46.982 -7.860 1.00 31.73 103 ARG A CA 1
ATOM 729 C C . ARG A 1 103 ? -4.048 -46.387 -6.744 1.00 31.73 103 ARG A C 1
ATOM 731 O O . ARG A 1 103 ? -2.834 -46.320 -6.852 1.00 31.73 103 ARG A O 1
ATOM 738 N N . LYS A 1 104 ? -4.719 -46.009 -5.646 1.00 33.91 104 LYS A N 1
ATOM 739 C CA . LYS A 1 104 ? -4.199 -45.573 -4.336 1.00 33.91 104 LYS A CA 1
ATOM 740 C C . LYS A 1 104 ? -3.185 -46.558 -3.732 1.00 33.91 104 LYS A C 1
ATOM 742 O O . LYS A 1 104 ? -3.501 -47.745 -3.660 1.00 33.91 104 LYS A O 1
ATOM 747 N N . ARG A 1 105 ? -2.126 -46.044 -3.092 1.00 27.33 105 ARG A N 1
ATOM 748 C CA . ARG A 1 105 ? -1.702 -46.446 -1.732 1.00 27.33 105 ARG A CA 1
ATOM 749 C C . ARG A 1 105 ? -0.652 -45.487 -1.168 1.00 27.33 105 ARG A C 1
ATOM 751 O O . ARG A 1 105 ? 0.294 -45.119 -1.847 1.00 27.33 105 ARG A O 1
ATOM 758 N N . TRP A 1 106 ? -0.863 -45.122 0.092 1.00 28.39 106 TRP A N 1
ATOM 759 C CA . TRP A 1 106 ? 0.072 -44.412 0.953 1.00 28.39 106 TRP A CA 1
ATOM 760 C C . TRP A 1 106 ? 1.391 -45.183 1.051 1.00 28.39 106 TRP A C 1
ATOM 762 O O . TRP A 1 106 ? 1.376 -46.353 1.437 1.00 28.39 106 TRP A O 1
ATOM 772 N N . GLN A 1 107 ? 2.515 -44.525 0.771 1.00 28.70 107 GLN A N 1
ATOM 773 C CA . GLN A 1 107 ? 3.820 -44.971 1.242 1.00 28.70 107 GLN A CA 1
ATOM 774 C C . GLN A 1 107 ? 4.491 -43.843 2.019 1.00 28.70 107 GLN A C 1
ATOM 776 O O . GLN A 1 107 ? 4.635 -42.718 1.548 1.00 28.70 107 GLN A O 1
ATOM 781 N N . ARG A 1 108 ? 4.815 -44.179 3.267 1.00 26.34 108 ARG A N 1
ATOM 782 C CA . ARG A 1 108 ? 5.583 -43.378 4.210 1.00 26.34 108 ARG A CA 1
ATOM 783 C C . ARG A 1 108 ? 6.971 -43.156 3.618 1.00 26.34 108 ARG A C 1
ATOM 785 O O . ARG A 1 108 ? 7.667 -44.128 3.345 1.00 26.34 108 ARG A O 1
ATOM 792 N N . TRP A 1 109 ? 7.364 -41.900 3.446 1.00 25.69 109 TRP A N 1
ATOM 793 C CA . TRP A 1 109 ? 8.747 -41.551 3.149 1.00 25.69 109 TRP A CA 1
ATOM 794 C C . TRP A 1 109 ? 9.538 -41.596 4.454 1.00 25.69 109 TRP A C 1
ATOM 796 O O . TRP A 1 109 ? 9.470 -40.689 5.280 1.00 25.69 109 TRP A O 1
ATOM 806 N N . THR A 1 110 ? 10.246 -42.699 4.667 1.00 27.64 110 THR A N 1
ATOM 807 C CA . THR A 1 110 ? 11.374 -42.748 5.595 1.00 27.64 110 THR A CA 1
ATOM 808 C C . THR A 1 110 ? 12.568 -42.121 4.888 1.00 27.64 110 THR A C 1
ATOM 810 O O . THR A 1 110 ? 13.033 -42.652 3.881 1.00 27.64 110 THR A O 1
ATOM 813 N N . TRP A 1 111 ? 13.038 -40.986 5.397 1.00 27.20 111 TRP A N 1
ATOM 814 C CA . TRP A 1 111 ? 14.273 -40.352 4.949 1.00 27.20 111 TRP A CA 1
ATOM 815 C C . TRP A 1 111 ? 15.461 -41.263 5.292 1.00 27.20 111 TRP A C 1
ATOM 817 O O . TRP A 1 111 ? 15.605 -41.621 6.465 1.00 27.20 111 TRP A O 1
ATOM 827 N N . PRO A 1 112 ? 16.319 -41.655 4.335 1.00 31.94 112 PRO A N 1
ATOM 828 C CA . PRO A 1 112 ? 17.619 -42.190 4.690 1.00 31.94 112 PRO A CA 1
ATOM 829 C C . PRO A 1 112 ? 18.505 -41.028 5.153 1.00 31.94 112 PRO A C 1
ATOM 831 O O . PRO A 1 112 ? 18.636 -40.012 4.473 1.00 31.94 112 PRO A O 1
ATOM 834 N N . LEU A 1 113 ? 19.106 -41.190 6.330 1.00 36.72 113 LEU A N 1
ATOM 835 C CA . LEU A 1 113 ? 20.246 -40.403 6.788 1.00 36.72 113 LEU A CA 1
ATOM 836 C C . LEU A 1 113 ? 21.368 -40.559 5.749 1.00 36.72 113 LEU A C 1
ATOM 838 O O . LEU A 1 113 ? 21.998 -41.613 5.681 1.00 36.72 113 LEU A O 1
ATOM 842 N N . ALA A 1 114 ? 21.572 -39.550 4.902 1.00 33.75 114 ALA A N 1
ATOM 843 C CA . ALA A 1 114 ? 22.617 -39.549 3.885 1.00 33.75 114 ALA A CA 1
ATOM 844 C C . ALA A 1 114 ? 23.817 -38.735 4.384 1.00 33.75 114 ALA A C 1
ATOM 846 O O . ALA A 1 114 ? 23.689 -37.561 4.730 1.00 33.75 114 ALA A O 1
ATOM 847 N N . GLY A 1 115 ? 24.967 -39.407 4.464 1.00 35.28 115 GLY A N 1
ATOM 848 C CA . GLY A 1 115 ? 26.237 -38.845 4.901 1.00 35.28 115 GLY A CA 1
ATOM 849 C C . GLY A 1 115 ? 26.713 -37.716 3.990 1.00 35.28 115 GLY A C 1
ATOM 850 O O . GLY A 1 115 ? 26.732 -37.844 2.769 1.00 35.28 115 GLY A O 1
ATOM 851 N N . VAL A 1 116 ? 27.096 -36.616 4.624 1.00 33.84 116 VAL A N 1
ATOM 852 C CA . VAL A 1 116 ? 27.718 -35.436 4.023 1.00 33.84 116 VAL A CA 1
ATOM 853 C C . VAL A 1 116 ? 29.179 -35.759 3.692 1.00 33.84 116 VAL A C 1
ATOM 855 O O . VAL A 1 116 ? 29.920 -36.174 4.583 1.00 33.84 116 VAL A O 1
ATOM 858 N N . LEU A 1 117 ? 29.598 -35.575 2.434 1.00 42.38 117 LEU A N 1
ATOM 859 C CA . LEU A 1 117 ? 31.005 -35.650 2.022 1.00 42.38 117 LEU A CA 1
ATOM 860 C C . LEU A 1 117 ? 31.489 -34.269 1.566 1.00 42.38 117 LEU A C 1
ATOM 862 O O . LEU A 1 117 ? 30.799 -33.564 0.828 1.00 42.38 117 LEU A O 1
ATOM 866 N N . LEU A 1 118 ? 32.681 -33.912 2.037 1.00 35.56 118 LEU A N 1
ATOM 867 C CA . LEU A 1 118 ? 33.378 -32.663 1.769 1.00 35.56 118 LEU A CA 1
ATOM 868 C C . LEU A 1 118 ? 34.099 -32.760 0.415 1.00 35.56 118 LEU A C 1
ATOM 870 O O . LEU A 1 118 ? 34.951 -33.634 0.254 1.00 35.56 118 LEU A O 1
ATOM 874 N N . VAL A 1 119 ? 33.782 -31.883 -0.540 1.00 42.03 119 VAL A N 1
ATOM 875 C CA . VAL A 1 119 ? 34.541 -31.768 -1.797 1.00 42.03 119 VAL A CA 1
ATOM 876 C C . VAL A 1 119 ? 35.267 -30.430 -1.822 1.00 42.03 119 VAL A C 1
ATOM 878 O O . VAL A 1 119 ? 34.639 -29.384 -1.644 1.00 42.03 119 VAL A O 1
ATOM 881 N N . VAL A 1 120 ? 36.580 -30.476 -2.041 1.00 40.75 120 VAL A N 1
ATOM 882 C CA . VAL A 1 120 ? 37.451 -29.304 -2.173 1.00 40.75 120 VAL A CA 1
ATOM 883 C C . VAL A 1 120 ? 37.599 -28.981 -3.658 1.00 40.75 120 VAL A C 1
ATOM 885 O O . VAL A 1 120 ? 38.086 -29.805 -4.424 1.00 40.75 120 VAL A O 1
ATOM 888 N N . ALA A 1 121 ? 37.168 -27.805 -4.100 1.00 44.53 121 ALA A N 1
ATOM 889 C CA . ALA A 1 121 ? 37.462 -27.346 -5.453 1.00 44.53 121 ALA A CA 1
ATOM 890 C C . ALA A 1 121 ? 38.643 -26.372 -5.420 1.00 44.53 121 ALA A C 1
ATOM 892 O O . ALA A 1 121 ? 38.604 -25.406 -4.657 1.00 44.53 121 ALA A O 1
ATOM 893 N N . VAL A 1 122 ? 39.673 -26.638 -6.230 1.00 42.16 122 VAL A N 1
ATOM 894 C CA . VAL A 1 122 ? 40.913 -25.847 -6.287 1.00 42.16 122 VAL A CA 1
ATOM 895 C C . VAL A 1 122 ? 40.975 -25.086 -7.606 1.00 42.16 122 VAL A C 1
ATOM 897 O O . VAL A 1 122 ? 40.989 -25.685 -8.685 1.00 42.16 122 VAL A O 1
ATOM 900 N N . VAL A 1 123 ? 41.034 -23.759 -7.524 1.00 45.56 123 VAL A N 1
ATOM 901 C CA . VAL A 1 123 ? 41.304 -22.888 -8.669 1.00 45.56 123 VAL A CA 1
ATOM 902 C C . VAL A 1 123 ? 42.789 -22.563 -8.692 1.00 45.56 123 VAL A C 1
ATOM 904 O O . VAL A 1 123 ? 43.305 -21.925 -7.777 1.00 45.56 123 VAL A O 1
ATOM 907 N N . SER A 1 124 ? 43.490 -22.999 -9.738 1.00 44.19 124 SER A N 1
ATOM 908 C CA . SER A 1 124 ? 44.905 -22.682 -9.933 1.00 44.19 124 SER A CA 1
ATOM 909 C C . SER A 1 124 ? 45.117 -21.871 -11.206 1.00 44.19 124 SER A C 1
ATOM 911 O O . SER A 1 124 ? 44.468 -22.091 -12.233 1.00 44.19 124 SER A O 1
ATOM 913 N N . SER A 1 125 ? 46.052 -20.923 -11.141 1.00 39.09 125 SER A N 1
ATOM 914 C CA . SER A 1 125 ? 46.575 -20.240 -12.317 1.00 39.09 125 SER A CA 1
ATOM 915 C C . SER A 1 125 ? 47.658 -21.115 -12.951 1.00 39.09 125 SER A C 1
ATOM 917 O O . SER A 1 125 ? 48.681 -21.424 -12.340 1.00 39.09 125 SER A O 1
ATOM 919 N N . GLY A 1 126 ? 47.422 -21.561 -14.183 1.00 37.50 126 GLY A N 1
ATOM 920 C CA . GLY A 1 126 ? 48.374 -22.361 -14.950 1.00 37.50 126 GLY A CA 1
ATOM 921 C C . GLY A 1 126 ? 48.860 -21.601 -16.177 1.00 37.50 126 GLY A C 1
ATOM 922 O O . GLY A 1 126 ? 48.068 -21.302 -17.066 1.00 37.50 126 GLY A O 1
ATOM 923 N N . ALA A 1 127 ? 50.162 -21.318 -16.254 1.00 32.62 127 ALA A N 1
ATOM 924 C CA . ALA A 1 127 ? 50.811 -20.936 -17.505 1.00 32.62 127 ALA A CA 1
ATOM 925 C C . ALA A 1 127 ? 51.114 -22.209 -18.311 1.00 32.62 127 ALA A C 1
ATOM 927 O O . ALA A 1 127 ? 51.755 -23.129 -17.799 1.00 32.62 127 ALA A O 1
ATOM 928 N N . ALA A 1 128 ? 50.656 -22.281 -19.562 1.00 30.44 128 ALA A N 1
ATOM 929 C CA . ALA A 1 128 ? 51.005 -23.384 -20.450 1.00 30.44 128 ALA A CA 1
ATOM 930 C C . ALA A 1 128 ? 52.519 -23.375 -20.733 1.00 30.44 128 ALA A C 1
ATOM 932 O O . ALA A 1 128 ? 53.075 -22.374 -21.187 1.00 30.44 128 ALA A O 1
ATOM 933 N N . LEU A 1 129 ? 5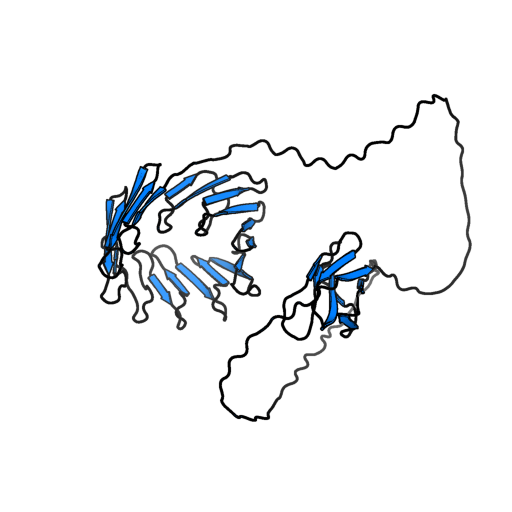3.180 -24.499 -20.448 1.00 27.75 129 LEU A N 1
ATOM 934 C CA . LEU A 1 129 ? 54.594 -24.740 -20.727 1.00 27.75 129 LEU A CA 1
ATOM 935 C C . LEU A 1 129 ? 54.824 -24.869 -22.241 1.00 27.75 129 LEU A C 1
ATOM 937 O O . LEU A 1 129 ? 54.252 -25.750 -22.881 1.00 27.75 129 LEU A O 1
ATOM 941 N N . ALA A 1 130 ? 55.714 -24.039 -22.787 1.00 28.00 130 ALA A N 1
ATOM 942 C CA . ALA A 1 130 ? 56.388 -24.280 -24.060 1.00 28.00 130 ALA A CA 1
ATOM 943 C C . ALA A 1 130 ? 57.894 -24.486 -23.800 1.00 28.00 130 ALA A C 1
ATOM 945 O O . ALA A 1 130 ? 58.524 -23.722 -23.071 1.00 28.00 130 ALA A O 1
ATOM 946 N N . GLU A 1 131 ? 58.442 -25.567 -24.354 1.00 27.83 131 GLU A N 1
ATOM 947 C CA . GLU A 1 131 ? 59.806 -26.082 -24.166 1.00 27.83 131 GLU A CA 1
ATOM 948 C C . GLU A 1 131 ? 60.899 -25.356 -24.991 1.00 27.83 131 GLU A C 1
ATOM 950 O O . GLU A 1 131 ? 60.651 -24.974 -26.132 1.00 27.83 131 GLU A O 1
ATOM 955 N N . ARG A 1 132 ? 62.141 -25.373 -24.440 1.00 23.77 132 ARG A N 1
ATOM 956 C CA . ARG A 1 132 ? 63.502 -25.137 -25.030 1.00 23.77 132 ARG A CA 1
ATOM 957 C C . ARG A 1 132 ? 63.899 -23.689 -25.405 1.00 23.77 132 ARG A C 1
ATOM 959 O O . ARG A 1 132 ? 63.078 -22.947 -25.908 1.00 23.77 132 ARG A O 1
ATOM 966 N N . ALA A 1 133 ? 65.151 -23.206 -25.298 1.00 25.20 133 ALA A N 1
ATOM 967 C CA . ALA A 1 133 ? 66.458 -23.671 -24.794 1.00 25.20 133 ALA A CA 1
ATOM 968 C C . ALA A 1 133 ? 67.435 -22.456 -24.649 1.00 25.20 133 ALA A C 1
ATOM 970 O O . ALA A 1 133 ? 67.238 -21.448 -25.315 1.00 25.20 133 ALA A O 1
ATOM 971 N N . GLU A 1 134 ? 68.454 -22.594 -23.780 1.00 25.80 134 GLU A N 1
ATOM 972 C CA . GLU A 1 134 ? 69.783 -21.918 -23.662 1.00 25.80 134 GLU A CA 1
ATOM 973 C C . GLU A 1 134 ? 70.044 -20.473 -24.174 1.00 25.80 134 GLU A C 1
ATOM 975 O O . GLU A 1 134 ? 69.965 -20.212 -25.368 1.00 25.80 134 GLU A O 1
ATOM 980 N N . ALA A 1 135 ? 70.579 -19.588 -23.302 1.00 24.33 135 ALA A N 1
ATOM 981 C CA . ALA A 1 135 ? 71.980 -19.088 -23.348 1.00 24.33 135 ALA A CA 1
ATOM 982 C C . ALA A 1 135 ? 72.280 -17.896 -22.389 1.00 24.33 135 ALA A C 1
ATOM 984 O O . ALA A 1 135 ? 71.582 -16.891 -22.372 1.00 24.33 135 ALA A O 1
ATOM 985 N N . GLN A 1 136 ? 73.371 -18.059 -21.622 1.00 24.33 136 GLN A N 1
ATOM 986 C CA . GLN A 1 136 ? 74.405 -17.119 -21.116 1.00 24.33 136 GLN A CA 1
ATOM 987 C C . GLN A 1 136 ? 74.197 -15.584 -21.066 1.00 24.33 136 GLN A C 1
ATOM 989 O O . GLN A 1 136 ? 73.871 -14.949 -22.061 1.00 24.33 136 GLN A O 1
ATOM 994 N N . GLY A 1 137 ? 74.699 -14.962 -19.981 1.00 24.70 137 GLY A N 1
ATOM 995 C CA . GLY A 1 137 ? 75.259 -13.598 -20.041 1.00 24.70 137 GLY A CA 1
ATOM 996 C C . GLY A 1 137 ? 75.287 -12.818 -18.722 1.00 24.70 137 GLY A C 1
ATOM 997 O O . GLY A 1 137 ? 74.252 -12.512 -18.156 1.00 24.70 137 GLY A O 1
ATOM 998 N N . SER A 1 138 ? 76.484 -12.486 -18.246 1.00 25.78 138 SER A N 1
ATOM 999 C CA . SER A 1 138 ? 76.841 -11.925 -16.937 1.00 25.78 138 SER A CA 1
ATOM 1000 C C . SER A 1 138 ? 77.044 -10.396 -16.905 1.00 25.78 138 SER A C 1
ATOM 1002 O O . SER A 1 138 ? 77.235 -9.781 -17.953 1.00 25.78 138 SER A O 1
ATOM 1004 N N . ARG A 1 139 ? 77.118 -9.849 -15.669 1.00 28.48 139 ARG A N 1
ATOM 1005 C CA . ARG A 1 139 ? 77.790 -8.618 -15.135 1.00 28.48 139 ARG A CA 1
ATOM 1006 C C . ARG A 1 139 ? 76.796 -7.831 -14.258 1.00 28.48 139 ARG A C 1
ATOM 1008 O O . ARG A 1 139 ? 75.723 -7.506 -14.732 1.00 28.48 139 ARG A O 1
ATOM 1015 N N . GLY A 1 140 ? 77.017 -7.501 -12.985 1.00 23.14 140 GLY A N 1
ATOM 1016 C CA . GLY A 1 140 ? 78.230 -7.378 -12.176 1.00 23.14 140 GLY A CA 1
ATOM 1017 C C . GLY A 1 140 ? 78.356 -5.925 -11.706 1.00 23.14 140 GLY A C 1
ATOM 1018 O O . GLY A 1 140 ? 78.641 -5.080 -12.544 1.00 23.14 140 GLY A O 1
ATOM 1019 N N . ALA A 1 141 ? 78.137 -5.644 -10.414 1.00 25.89 141 ALA A N 1
ATOM 1020 C CA . ALA A 1 141 ? 78.752 -4.535 -9.668 1.00 25.89 141 ALA A CA 1
ATOM 1021 C C . ALA A 1 141 ? 78.308 -4.561 -8.193 1.00 25.89 141 ALA A C 1
ATOM 1023 O O . ALA A 1 141 ? 77.148 -4.335 -7.863 1.00 25.89 141 ALA A O 1
ATOM 1024 N N . GLU A 1 142 ? 79.279 -4.832 -7.331 1.00 23.66 142 GLU A N 1
ATOM 1025 C CA . GLU A 1 142 ? 79.252 -4.824 -5.872 1.00 23.66 142 GLU A CA 1
ATOM 1026 C C . GLU A 1 142 ? 80.014 -3.577 -5.393 1.00 23.66 142 GLU A C 1
ATOM 1028 O O . GLU A 1 142 ? 81.097 -3.315 -5.915 1.00 23.66 142 GLU A O 1
ATOM 1033 N N . VAL A 1 143 ? 79.497 -2.829 -4.406 1.00 24.34 143 VAL A N 1
ATOM 1034 C CA . VAL A 1 143 ? 80.286 -1.857 -3.618 1.00 24.34 143 VAL A CA 1
ATOM 1035 C C . VAL A 1 143 ? 79.809 -1.829 -2.155 1.00 24.34 143 VAL A C 1
ATOM 1037 O O . VAL A 1 143 ? 78.775 -1.259 -1.831 1.00 24.34 143 VAL A O 1
ATOM 1040 N N . GLN A 1 144 ? 80.602 -2.510 -1.324 1.00 24.16 144 GLN A N 1
ATOM 1041 C CA . GLN A 1 144 ? 81.123 -2.221 0.027 1.00 24.16 144 GLN A CA 1
ATOM 1042 C C . GLN A 1 144 ? 80.336 -1.382 1.067 1.00 24.16 144 GLN A C 1
ATOM 1044 O O . GLN A 1 144 ? 79.901 -0.255 0.847 1.00 24.16 144 GLN A O 1
ATOM 1049 N N . VAL A 1 145 ? 80.333 -1.962 2.272 1.00 26.22 145 VAL A N 1
ATOM 1050 C CA . VAL A 1 145 ? 79.783 -1.561 3.583 1.00 26.22 145 VAL A CA 1
ATOM 1051 C C . VAL A 1 145 ? 80.852 -0.825 4.422 1.00 26.22 145 VAL A C 1
ATOM 1053 O O . VAL A 1 145 ? 82.041 -1.034 4.181 1.00 26.22 145 VAL A O 1
ATOM 1056 N N . PRO A 1 146 ? 80.481 -0.101 5.498 1.00 28.02 146 PRO A N 1
ATOM 1057 C CA . PRO A 1 146 ? 81.303 -0.103 6.712 1.00 28.02 146 PRO A CA 1
ATOM 1058 C C . PRO A 1 146 ? 80.540 -0.510 7.991 1.00 28.02 146 PRO A C 1
ATOM 1060 O O . PRO A 1 146 ? 79.355 -0.234 8.166 1.00 28.02 146 PRO A O 1
ATOM 1063 N N . ALA A 1 147 ? 81.282 -1.197 8.864 1.00 27.31 147 ALA A N 1
ATOM 1064 C CA . ALA A 1 147 ? 80.890 -1.881 10.099 1.00 27.31 147 ALA A CA 1
ATOM 1065 C C . ALA A 1 147 ? 80.548 -0.929 11.273 1.00 27.31 147 ALA A C 1
ATOM 1067 O O . ALA A 1 147 ? 81.164 0.121 11.423 1.00 27.31 147 ALA A O 1
ATOM 1068 N N . LEU A 1 148 ? 79.450 -1.205 11.989 1.00 26.53 148 LEU A N 1
ATOM 1069 C CA . LEU A 1 148 ? 79.310 -1.764 13.355 1.00 26.53 148 LEU A CA 1
ATOM 1070 C C . LEU A 1 148 ? 79.876 -0.943 14.532 1.00 26.53 148 LEU A C 1
ATOM 1072 O O . LEU A 1 148 ? 81.081 -0.779 14.690 1.00 26.53 148 LEU A O 1
ATOM 1076 N N . GLY A 1 149 ? 78.960 -0.566 15.429 1.00 26.42 149 GLY A N 1
ATOM 1077 C CA . GLY A 1 149 ? 79.205 -0.270 16.839 1.00 26.42 149 GLY A CA 1
ATOM 1078 C C . GLY A 1 149 ? 78.117 -0.955 17.670 1.00 26.42 149 GLY A C 1
ATOM 1079 O O . GLY A 1 149 ? 76.931 -0.697 17.475 1.00 26.42 149 GLY A O 1
ATOM 1080 N N . GLU A 1 150 ? 78.540 -1.885 18.516 1.00 32.28 150 GLU A N 1
ATOM 1081 C CA . GLU A 1 150 ? 77.734 -2.839 19.276 1.00 32.28 150 GLU A CA 1
ATOM 1082 C C . GLU A 1 150 ? 76.986 -2.171 20.442 1.00 32.28 150 GLU A C 1
ATOM 1084 O O . GLU A 1 150 ? 77.552 -1.357 21.168 1.00 32.28 150 GLU A O 1
ATOM 1089 N N . ASN A 1 151 ? 75.728 -2.559 20.660 1.00 33.09 151 ASN A N 1
ATOM 1090 C CA . ASN A 1 151 ? 75.170 -2.703 22.004 1.00 33.09 151 ASN A CA 1
ATOM 1091 C C . ASN A 1 151 ? 74.053 -3.746 21.972 1.00 33.09 151 ASN A C 1
ATOM 1093 O O . ASN A 1 151 ? 73.043 -3.607 21.285 1.00 33.09 151 ASN A O 1
ATOM 1097 N N . ASP A 1 152 ? 74.318 -4.810 22.709 1.00 30.62 152 ASP A N 1
ATOM 1098 C CA . ASP A 1 152 ? 73.590 -6.062 22.771 1.00 30.62 152 ASP A CA 1
ATOM 1099 C C . ASP A 1 152 ? 72.532 -5.973 23.878 1.00 30.62 152 ASP A C 1
ATOM 1101 O O . ASP A 1 152 ? 72.882 -5.898 25.053 1.00 30.62 152 ASP A O 1
ATOM 1105 N N . LEU A 1 153 ? 71.242 -5.947 23.522 1.00 31.69 153 LEU A N 1
ATOM 1106 C CA . LEU A 1 153 ? 70.136 -6.211 24.449 1.00 31.69 153 LEU A CA 1
ATOM 1107 C C . LEU A 1 153 ? 68.981 -6.910 23.715 1.00 31.69 153 LEU A C 1
ATOM 1109 O O . LEU A 1 153 ? 68.071 -6.281 23.187 1.00 31.69 153 LEU A O 1
ATOM 1113 N N . LEU A 1 154 ? 69.061 -8.241 23.732 1.00 33.19 154 LEU A N 1
ATOM 1114 C CA . LEU A 1 154 ? 67.977 -9.192 24.000 1.00 33.19 154 LEU A CA 1
ATOM 1115 C C . LEU A 1 154 ? 66.658 -9.041 23.215 1.00 33.19 154 LEU A C 1
ATOM 1117 O O . LEU A 1 154 ? 65.804 -8.202 23.485 1.00 33.19 154 LEU A O 1
ATOM 1121 N N . LEU A 1 155 ? 66.468 -10.025 22.334 1.00 29.95 155 LEU A N 1
ATOM 1122 C CA . LEU A 1 155 ? 65.211 -10.489 21.751 1.00 29.95 155 LEU A CA 1
ATOM 1123 C C . LEU A 1 155 ? 64.008 -10.402 22.710 1.00 29.95 155 LEU A C 1
ATOM 1125 O O . LEU A 1 155 ? 63.927 -11.137 23.694 1.00 29.95 155 LEU A O 1
ATOM 1129 N N . ALA A 1 156 ? 63.006 -9.621 22.310 1.00 32.81 156 ALA A N 1
ATOM 1130 C CA . ALA A 1 156 ? 61.606 -9.900 22.602 1.00 32.81 156 ALA A CA 1
ATOM 1131 C C . ALA A 1 156 ? 60.809 -9.807 21.283 1.00 32.81 156 ALA A C 1
ATOM 1133 O O . ALA A 1 156 ? 61.013 -8.861 20.519 1.00 32.81 156 ALA A O 1
ATOM 1134 N N . PRO A 1 157 ? 59.949 -10.790 20.962 1.00 33.41 157 PRO A N 1
ATOM 1135 C CA . PRO A 1 157 ? 59.204 -10.817 19.707 1.00 33.41 157 PRO A CA 1
ATOM 1136 C C . PRO A 1 157 ? 58.213 -9.651 19.627 1.00 33.41 157 PRO A C 1
ATOM 1138 O O . PRO A 1 157 ? 57.476 -9.380 20.573 1.00 33.41 157 PRO A O 1
ATOM 1141 N N . VAL A 1 158 ? 58.183 -8.990 18.467 1.00 30.28 158 VAL A N 1
ATOM 1142 C CA . VAL A 1 158 ? 57.168 -7.993 18.107 1.00 30.28 158 VAL A CA 1
ATOM 1143 C C . VAL A 1 158 ? 55.795 -8.673 18.177 1.00 30.28 158 VAL A C 1
ATOM 1145 O O . VAL A 1 158 ? 55.570 -9.630 17.431 1.00 30.28 158 VAL A O 1
ATOM 1148 N N . PRO A 1 159 ? 54.873 -8.244 19.056 1.00 33.72 159 PRO A N 1
ATOM 1149 C CA . PRO A 1 159 ? 53.531 -8.796 19.058 1.00 33.72 159 PRO A CA 1
ATOM 1150 C C . PRO A 1 159 ? 52.850 -8.421 17.743 1.00 33.72 159 PRO A C 1
ATOM 1152 O O . PRO A 1 159 ? 52.833 -7.256 17.344 1.00 33.72 159 PRO A O 1
ATOM 1155 N N . ALA A 1 160 ? 52.297 -9.428 17.069 1.00 34.69 160 ALA A N 1
ATOM 1156 C CA . ALA A 1 160 ? 51.416 -9.244 15.930 1.00 34.69 160 ALA A CA 1
ATOM 1157 C C . ALA A 1 160 ? 50.278 -8.300 16.342 1.00 34.69 160 ALA A C 1
ATOM 1159 O O . ALA A 1 160 ? 49.402 -8.673 17.125 1.00 34.69 160 ALA A O 1
ATOM 1160 N N . ALA A 1 161 ? 50.311 -7.068 15.837 1.00 32.81 161 ALA A N 1
ATOM 1161 C CA . ALA A 1 161 ? 49.190 -6.154 15.933 1.00 32.81 161 ALA A CA 1
ATOM 1162 C C . ALA A 1 161 ? 48.046 -6.754 15.108 1.00 32.81 161 ALA A C 1
ATOM 1164 O O . ALA A 1 161 ? 48.012 -6.656 13.883 1.00 32.81 161 ALA A O 1
ATOM 1165 N N . GLN A 1 162 ? 47.137 -7.446 15.792 1.00 37.69 162 GLN A N 1
ATOM 1166 C CA . GLN A 1 162 ? 45.819 -7.762 15.261 1.00 37.69 162 GLN A CA 1
ATOM 1167 C C . GLN A 1 162 ? 45.181 -6.437 14.811 1.00 37.69 162 GLN A C 1
ATOM 1169 O O . GLN A 1 162 ? 45.284 -5.460 15.560 1.00 37.69 162 GLN A O 1
ATOM 1174 N N . PRO A 1 163 ? 44.534 -6.352 13.634 1.00 34.44 163 PRO A N 1
ATOM 1175 C CA . PRO A 1 163 ? 43.757 -5.169 13.298 1.00 34.44 163 PRO A CA 1
ATOM 1176 C C . PRO A 1 163 ? 42.669 -5.009 14.365 1.00 34.44 163 PRO A C 1
ATOM 1178 O O . PRO A 1 163 ? 41.733 -5.803 14.447 1.00 34.44 163 PRO A O 1
ATOM 1181 N N . GLN A 1 164 ? 42.834 -4.011 15.234 1.00 36.69 164 GLN A N 1
ATOM 1182 C CA . GLN A 1 164 ? 41.796 -3.606 16.170 1.00 36.69 164 GLN A CA 1
ATOM 1183 C C . GLN A 1 164 ? 40.563 -3.210 15.348 1.00 36.69 164 GLN A C 1
ATOM 1185 O O . GLN A 1 164 ? 40.712 -2.429 14.402 1.00 36.69 164 GLN A O 1
ATOM 1190 N N . PRO A 1 165 ? 39.354 -3.702 15.678 1.00 36.34 165 PRO A N 1
ATOM 1191 C CA . PRO A 1 165 ? 38.147 -3.141 15.095 1.00 36.34 165 PRO A CA 1
ATOM 1192 C C . PRO A 1 165 ? 38.139 -1.641 15.395 1.00 36.34 165 PRO A C 1
ATOM 1194 O O . PRO A 1 165 ? 38.464 -1.222 16.512 1.00 36.34 165 PRO A O 1
ATOM 1197 N N . ALA A 1 166 ? 37.826 -0.844 14.372 1.00 37.56 166 ALA A N 1
ATOM 1198 C CA . ALA A 1 166 ? 37.727 0.603 14.481 1.00 37.56 166 ALA A CA 1
ATOM 1199 C C . ALA A 1 166 ? 36.914 0.989 15.733 1.00 37.56 166 ALA A C 1
ATOM 1201 O O . ALA A 1 166 ? 35.948 0.292 16.070 1.00 37.56 166 ALA A O 1
ATOM 1202 N N . PRO A 1 167 ? 37.286 2.066 16.449 1.00 35.47 167 PRO A N 1
ATOM 1203 C CA . PRO A 1 167 ? 36.517 2.514 17.600 1.00 35.47 167 PRO A CA 1
ATOM 1204 C C . PRO A 1 167 ? 35.061 2.718 17.172 1.00 35.47 167 PRO A C 1
ATOM 1206 O O . PRO A 1 167 ? 34.788 3.431 16.207 1.00 35.47 167 PRO A O 1
ATOM 1209 N N . ARG A 1 168 ? 34.141 2.053 17.884 1.00 41.38 168 ARG A N 1
ATOM 1210 C CA . ARG A 1 168 ? 32.690 2.196 17.731 1.00 41.38 168 ARG A CA 1
ATOM 1211 C C . ARG A 1 168 ? 32.368 3.683 17.613 1.00 41.38 168 ARG A C 1
ATOM 1213 O O . ARG A 1 168 ? 32.663 4.433 18.546 1.00 41.38 168 ARG A O 1
ATOM 1220 N N . ALA A 1 169 ? 31.810 4.085 16.472 1.00 40.19 169 ALA A N 1
ATOM 1221 C CA . ALA A 1 169 ? 31.377 5.452 16.236 1.00 40.19 169 ALA A CA 1
ATOM 1222 C C . ALA A 1 169 ? 30.576 5.933 17.453 1.00 40.19 169 ALA A C 1
ATOM 1224 O O . ALA A 1 169 ? 29.609 5.294 17.881 1.00 40.19 169 ALA A O 1
ATOM 1225 N N . GLN A 1 170 ? 31.040 7.014 18.075 1.00 36.53 170 GLN A N 1
ATOM 1226 C CA . GLN A 1 170 ? 30.312 7.651 19.158 1.00 36.53 170 GLN A CA 1
ATOM 1227 C C . GLN A 1 170 ? 29.080 8.324 18.547 1.00 36.53 170 GLN A C 1
ATOM 1229 O O . GLN A 1 170 ? 29.199 9.308 17.828 1.00 36.53 170 GLN A O 1
ATOM 1234 N N . SER A 1 171 ? 27.926 7.708 18.816 1.00 43.72 171 SER A N 1
ATOM 1235 C CA . SER A 1 171 ? 26.544 8.185 18.672 1.00 43.72 171 SER A CA 1
ATOM 1236 C C . SER A 1 171 ? 26.402 9.694 18.417 1.00 43.72 171 SER A C 1
ATOM 1238 O O . SER A 1 171 ? 26.327 10.490 19.358 1.00 43.72 171 SER A O 1
ATOM 1240 N N . ALA A 1 172 ? 26.249 10.070 17.149 1.00 44.19 172 ALA A N 1
ATOM 1241 C CA . ALA A 1 172 ? 25.506 11.266 16.784 1.00 44.19 172 ALA A CA 1
ATOM 1242 C C . ALA A 1 172 ? 24.007 10.935 16.921 1.00 44.19 172 ALA A C 1
ATOM 1244 O O . ALA A 1 172 ? 23.495 10.105 16.183 1.00 44.19 172 ALA A O 1
ATOM 1245 N N . GLY A 1 173 ? 23.361 11.516 17.939 1.00 50.41 173 GLY A N 1
ATOM 1246 C CA . GLY A 1 173 ? 21.909 11.564 18.168 1.00 50.41 173 GLY A CA 1
ATOM 1247 C C . GLY A 1 173 ? 21.079 10.335 17.783 1.00 50.41 173 GLY A C 1
ATOM 1248 O O . GLY A 1 173 ? 20.390 10.368 16.772 1.00 50.41 173 GLY A O 1
ATOM 1249 N N . THR A 1 174 ? 21.044 9.293 18.618 1.00 53.78 174 THR A N 1
ATOM 1250 C CA . THR A 1 174 ? 20.013 8.254 18.479 1.00 53.78 174 THR A CA 1
ATOM 1251 C C . THR A 1 174 ? 18.631 8.876 18.703 1.00 53.78 174 THR A C 1
ATOM 1253 O O . THR A 1 174 ? 18.301 9.265 19.826 1.00 53.78 174 THR A O 1
ATOM 1256 N N . ILE A 1 175 ? 17.813 8.959 17.651 1.00 60.84 175 ILE A N 1
ATOM 1257 C CA . ILE A 1 175 ? 16.378 9.234 17.781 1.00 60.84 175 ILE A CA 1
ATOM 1258 C C . ILE A 1 175 ? 15.736 7.974 18.376 1.00 60.84 175 ILE A C 1
ATOM 1260 O O . ILE A 1 175 ? 15.337 7.059 17.659 1.00 60.84 175 ILE A O 1
ATOM 1264 N N . THR A 1 176 ? 15.697 7.887 19.705 1.00 61.09 176 THR A N 1
ATOM 1265 C CA . THR A 1 176 ? 14.971 6.824 20.408 1.00 61.09 176 THR A CA 1
ATOM 1266 C C . THR A 1 176 ? 13.632 7.371 20.874 1.00 61.09 176 THR A C 1
ATOM 1268 O O . THR A 1 176 ? 13.547 8.013 21.921 1.00 61.09 176 THR A O 1
ATOM 1271 N N . THR A 1 177 ? 12.579 7.082 20.116 1.00 69.00 177 THR A N 1
ATOM 1272 C CA . THR A 1 177 ? 11.199 7.302 20.556 1.00 69.00 177 THR A CA 1
ATOM 1273 C C . THR A 1 177 ? 10.648 5.972 21.056 1.00 69.00 177 THR A C 1
ATOM 1275 O O . THR A 1 177 ? 10.479 5.035 20.280 1.00 69.00 177 T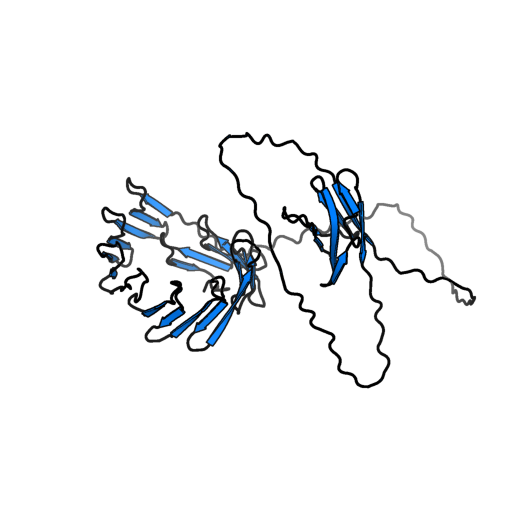HR A O 1
ATOM 1278 N N . THR A 1 178 ? 10.386 5.859 22.359 1.00 79.12 178 THR A N 1
ATOM 1279 C CA . THR A 1 178 ? 9.633 4.716 22.891 1.00 79.12 178 THR A CA 1
ATOM 1280 C C . THR A 1 178 ? 8.150 5.005 22.738 1.00 79.12 178 THR A C 1
ATOM 1282 O O . THR A 1 178 ? 7.657 5.987 23.293 1.00 79.12 178 THR A O 1
ATOM 1285 N N . ARG A 1 179 ? 7.439 4.127 22.030 1.00 82.06 179 ARG A N 1
ATOM 1286 C CA . ARG A 1 179 ? 5.990 4.208 21.857 1.00 82.06 179 ARG A CA 1
ATOM 1287 C C . ARG A 1 179 ? 5.320 2.970 22.433 1.00 82.06 179 ARG A C 1
ATOM 1289 O O . ARG A 1 179 ? 5.761 1.852 22.179 1.00 82.06 179 ARG A O 1
ATOM 1296 N N . VAL A 1 180 ? 4.257 3.173 23.202 1.00 90.62 180 VAL A N 1
ATOM 1297 C CA . VAL A 1 180 ? 3.374 2.096 23.659 1.00 90.62 180 VAL A CA 1
ATOM 1298 C C . VAL A 1 180 ? 2.054 2.252 22.925 1.00 90.62 180 VAL A C 1
ATOM 1300 O O . VAL A 1 180 ? 1.493 3.344 22.914 1.00 90.62 180 VAL A O 1
ATOM 1303 N N . ILE A 1 181 ? 1.585 1.173 22.302 1.00 92.94 181 ILE A N 1
ATOM 1304 C CA . ILE A 1 181 ? 0.291 1.135 21.621 1.00 92.94 181 ILE A CA 1
ATOM 1305 C C . ILE A 1 181 ? -0.545 0.046 22.284 1.00 92.94 181 ILE A C 1
ATOM 1307 O O . ILE A 1 181 ? -0.108 -1.105 22.360 1.00 92.94 181 ILE A O 1
ATOM 1311 N N . SER A 1 182 ? -1.718 0.418 22.786 1.00 96.62 182 SER A N 1
ATOM 1312 C CA . SER A 1 182 ? -2.689 -0.521 23.348 1.00 96.62 182 SER A CA 1
ATOM 1313 C C . SER A 1 182 ? -3.745 -0.818 22.298 1.00 96.62 182 SER A C 1
ATOM 1315 O O . SER A 1 182 ? -4.264 0.104 21.680 1.00 96.62 182 SER A O 1
ATOM 1317 N N . TYR A 1 183 ? -4.047 -2.097 22.084 1.00 97.50 183 TYR A N 1
ATOM 1318 C CA . TYR A 1 183 ? -5.038 -2.533 21.105 1.00 97.50 183 TYR A CA 1
ATOM 1319 C C . TYR A 1 183 ? -6.173 -3.274 21.809 1.00 97.50 183 TYR A C 1
ATOM 1321 O O . TYR A 1 183 ? -5.919 -4.257 22.513 1.00 97.50 183 TYR A O 1
ATOM 1329 N N . THR A 1 184 ? -7.411 -2.850 21.568 1.00 98.56 184 THR A N 1
ATOM 1330 C CA . THR A 1 184 ? -8.620 -3.537 22.042 1.00 98.56 184 THR A CA 1
ATOM 1331 C C . THR A 1 184 ? -9.296 -4.236 20.868 1.00 98.56 184 THR A C 1
ATOM 1333 O O . THR A 1 184 ? -9.417 -3.677 19.777 1.00 98.56 184 THR A O 1
ATOM 1336 N N . TYR A 1 185 ? -9.764 -5.465 21.090 1.00 98.44 185 TYR A N 1
ATOM 1337 C CA . TYR A 1 185 ? -10.422 -6.283 20.072 1.00 98.44 185 TYR A CA 1
ATOM 1338 C C . TYR A 1 185 ? -11.819 -6.700 20.524 1.00 98.44 185 TYR A C 1
ATOM 1340 O O . TYR A 1 185 ? -12.060 -6.927 21.712 1.00 98.44 185 TYR A O 1
ATOM 1348 N N . ASP A 1 186 ? -12.734 -6.841 19.569 1.00 97.62 186 ASP A N 1
ATOM 1349 C CA . ASP A 1 186 ? -14.043 -7.438 19.818 1.00 97.62 186 ASP A CA 1
ATOM 1350 C C . ASP A 1 186 ? -13.964 -8.980 19.942 1.00 97.62 186 ASP A C 1
ATOM 1352 O O . ASP A 1 186 ? -12.917 -9.581 19.677 1.00 97.62 186 ASP A O 1
ATOM 1356 N N . PRO A 1 187 ? -15.059 -9.674 20.323 1.00 97.62 187 PRO A N 1
ATOM 1357 C CA . PRO A 1 187 ? -15.065 -11.136 20.447 1.00 97.62 187 PRO A CA 1
ATOM 1358 C C . PRO A 1 187 ? -14.791 -11.911 19.148 1.00 97.62 187 PRO A C 1
ATOM 1360 O O . PRO A 1 187 ? -14.549 -13.115 19.208 1.00 97.62 187 PRO A O 1
ATOM 1363 N N . LEU A 1 188 ? -14.855 -11.255 17.985 1.00 97.00 188 LEU A N 1
ATOM 1364 C CA . LEU A 1 188 ? -14.506 -11.837 16.687 1.00 97.00 188 LEU A CA 1
ATOM 1365 C C . LEU A 1 188 ? -13.028 -11.603 16.331 1.00 97.00 188 LEU A C 1
ATOM 1367 O O . LEU A 1 188 ? -12.590 -12.019 15.260 1.00 97.00 188 LEU A O 1
ATOM 1371 N N . GLY A 1 189 ? -12.258 -10.961 17.216 1.00 97.19 189 GLY A N 1
ATOM 1372 C CA . GLY A 1 189 ? -10.849 -10.644 17.007 1.00 97.19 189 GLY A CA 1
ATOM 1373 C C . GLY A 1 189 ? -10.623 -9.449 16.081 1.00 97.19 189 GLY A C 1
ATOM 1374 O O . GLY A 1 189 ? -9.527 -9.304 15.544 1.00 97.19 189 GLY A O 1
ATOM 1375 N N . ARG A 1 190 ? -11.634 -8.598 15.864 1.00 97.69 190 ARG A N 1
ATOM 1376 C CA . ARG A 1 190 ? -11.500 -7.380 15.052 1.00 97.69 190 ARG A CA 1
ATOM 1377 C C . ARG A 1 190 ? -11.046 -6.224 15.935 1.00 97.69 190 ARG A C 1
ATOM 1379 O O . ARG A 1 190 ? -11.555 -6.061 17.041 1.00 97.69 190 ARG A O 1
ATOM 1386 N N . LEU A 1 191 ? -10.098 -5.427 15.446 1.00 98.25 191 LEU A N 1
ATOM 1387 C CA . LEU A 1 191 ? -9.564 -4.267 16.161 1.00 98.25 191 LEU A CA 1
ATOM 1388 C C . LEU A 1 191 ? -10.653 -3.207 16.342 1.00 98.25 191 LEU A C 1
ATOM 1390 O O . LEU A 1 191 ? -11.122 -2.675 15.342 1.00 98.25 191 LEU A O 1
ATOM 1394 N N . VAL A 1 192 ? -11.024 -2.872 17.574 1.00 98.50 192 VAL A N 1
ATOM 1395 C CA . VAL A 1 192 ? -12.022 -1.826 17.874 1.00 98.50 192 VAL A CA 1
ATOM 1396 C C . VAL A 1 192 ? -11.412 -0.551 18.434 1.00 98.50 192 VAL A C 1
ATOM 1398 O O . VAL A 1 192 ? -12.035 0.494 18.309 1.00 98.50 192 VAL A O 1
ATOM 1401 N N . GLU A 1 193 ? -10.202 -0.614 18.989 1.00 98.44 193 GLU A N 1
ATOM 1402 C CA . GLU A 1 193 ? -9.525 0.546 19.574 1.00 98.44 193 GLU A CA 1
ATOM 1403 C C . GLU A 1 193 ? -8.009 0.414 19.424 1.00 98.44 193 GLU A C 1
ATOM 1405 O O . GLU A 1 193 ? -7.465 -0.681 19.601 1.00 98.44 193 GLU A O 1
ATOM 1410 N N . ALA A 1 194 ? -7.327 1.516 19.124 1.00 97.81 194 ALA A N 1
ATOM 1411 C CA . ALA A 1 194 ? -5.879 1.625 19.213 1.00 97.81 194 ALA A CA 1
ATOM 1412 C C . ALA A 1 194 ? -5.482 2.947 19.880 1.00 97.81 194 ALA A C 1
ATOM 1414 O O . ALA A 1 194 ? -5.704 4.014 19.307 1.00 97.81 194 ALA A O 1
ATOM 1415 N N . ASP A 1 195 ? -4.846 2.859 21.047 1.00 96.56 195 ASP A N 1
ATOM 1416 C CA . ASP A 1 195 ? -4.390 4.007 21.833 1.00 96.56 195 ASP A CA 1
ATOM 1417 C C . ASP A 1 195 ? -2.875 4.111 21.816 1.00 96.56 195 ASP A C 1
ATOM 1419 O O . ASP A 1 195 ? -2.165 3.216 22.287 1.00 96.56 195 ASP A O 1
ATOM 1423 N N . TYR A 1 196 ? -2.372 5.233 21.322 1.00 94.12 196 TYR A N 1
ATOM 1424 C CA . TYR A 1 196 ? -0.952 5.527 21.274 1.00 94.12 196 TYR A CA 1
ATOM 1425 C C . TYR A 1 196 ? -0.558 6.347 22.505 1.00 94.12 196 TYR A C 1
ATOM 1427 O O . TYR A 1 196 ? -1.234 7.298 22.892 1.00 94.12 196 TYR A O 1
ATOM 1435 N N . SER A 1 197 ? 0.594 6.035 23.105 1.00 92.44 197 SER A N 1
ATOM 1436 C CA . SER A 1 197 ? 1.129 6.752 24.278 1.00 92.44 197 SER A CA 1
ATOM 1437 C C . SER A 1 197 ? 1.418 8.240 24.040 1.00 92.44 197 SER A C 1
ATOM 1439 O O . SER A 1 197 ? 1.717 8.976 24.976 1.00 92.44 197 SER A O 1
ATOM 1441 N N . THR A 1 198 ? 1.379 8.664 22.785 1.00 89.31 198 THR A N 1
ATOM 1442 C CA . THR A 1 198 ? 1.570 10.029 22.284 1.00 89.31 198 THR A CA 1
ATOM 1443 C C . THR A 1 198 ? 0.251 10.793 22.104 1.00 89.31 198 THR A C 1
ATOM 1445 O O . THR A 1 198 ? 0.289 11.990 21.833 1.00 89.31 198 THR A O 1
ATOM 1448 N N . GLY A 1 199 ? -0.897 10.145 22.344 1.00 91.06 199 GLY A N 1
ATOM 1449 C CA . GLY A 1 199 ? -2.221 10.769 22.399 1.00 91.06 199 GLY A CA 1
ATOM 1450 C C . GLY A 1 199 ? -3.113 10.525 21.182 1.00 91.06 199 GLY A C 1
ATOM 1451 O O . GLY A 1 199 ? -4.281 10.899 21.220 1.00 91.06 199 GLY A O 1
ATOM 1452 N N . GLU A 1 200 ? -2.610 9.905 20.116 1.00 94.50 200 GLU A N 1
ATOM 1453 C CA . GLU A 1 200 ? -3.432 9.459 18.992 1.00 94.50 200 GLU A CA 1
ATOM 1454 C C . GLU A 1 200 ? -4.312 8.284 19.424 1.00 94.50 200 GLU A C 1
ATOM 1456 O O . GLU A 1 200 ? -3.840 7.322 20.035 1.00 94.50 200 GLU A O 1
ATOM 1461 N N . GLN A 1 201 ? -5.594 8.362 19.084 1.00 96.12 201 GLN A N 1
ATOM 1462 C CA . GLN A 1 201 ? -6.591 7.352 19.416 1.00 96.12 201 GLN A CA 1
ATOM 1463 C C . GLN A 1 201 ? -7.393 7.021 18.167 1.00 96.12 201 GLN A C 1
ATOM 1465 O O . GLN A 1 201 ? -7.710 7.915 17.381 1.00 96.12 201 GLN A O 1
ATOM 1470 N N . PHE A 1 202 ? -7.711 5.743 17.994 1.00 98.12 202 PHE A N 1
ATOM 1471 C CA . PHE A 1 202 ? -8.524 5.259 16.886 1.00 98.12 202 PHE A CA 1
ATOM 1472 C C . PHE A 1 202 ? -9.578 4.301 17.406 1.00 98.12 202 PHE A C 1
ATOM 1474 O O . PHE A 1 202 ? -9.222 3.255 17.938 1.00 98.12 202 PHE A O 1
ATOM 1481 N N . GLU A 1 203 ? -10.849 4.601 17.173 1.00 98.56 203 GLU A N 1
ATOM 1482 C CA . GLU A 1 203 ? -11.959 3.686 17.428 1.00 98.56 203 GLU A CA 1
ATOM 1483 C C . GLU A 1 203 ? -12.572 3.217 16.109 1.00 98.56 203 GLU A C 1
ATOM 1485 O O . GLU A 1 203 ? -12.792 4.005 15.186 1.00 98.56 203 GLU A O 1
ATOM 1490 N N . TYR A 1 204 ? -12.883 1.928 16.014 1.00 98.56 204 TYR A N 1
ATOM 1491 C CA . TYR A 1 204 ? -13.408 1.307 14.803 1.00 98.56 204 TYR A CA 1
ATOM 1492 C C . TYR A 1 204 ? -14.742 0.619 15.078 1.00 98.56 204 TYR A C 1
ATOM 1494 O O . TYR A 1 204 ? -14.854 -0.227 15.967 1.00 98.56 204 TYR A O 1
ATOM 1502 N N . ALA A 1 205 ? -15.742 0.921 14.252 1.00 98.31 205 ALA A N 1
ATOM 1503 C CA . ALA A 1 205 ? -17.015 0.210 14.243 1.00 98.31 205 ALA A CA 1
ATOM 1504 C C . ALA A 1 205 ? -17.139 -0.637 12.977 1.00 98.31 205 ALA A C 1
ATOM 1506 O O . ALA A 1 205 ? -16.682 -0.232 11.907 1.00 98.31 205 ALA A O 1
ATOM 1507 N N . TYR A 1 206 ? -17.802 -1.785 13.092 1.00 98.62 206 TYR A N 1
ATOM 1508 C CA . TYR A 1 206 ? -17.997 -2.722 11.990 1.00 98.62 206 TYR A CA 1
ATOM 1509 C C . TYR A 1 206 ? -19.452 -3.166 11.898 1.00 98.62 206 TYR A C 1
ATOM 1511 O O . TYR A 1 206 ? -20.136 -3.296 12.916 1.00 98.62 206 TYR A O 1
ATOM 1519 N N . ASP A 1 207 ? -19.900 -3.485 10.689 1.00 97.81 207 ASP A N 1
ATOM 1520 C CA . ASP A 1 207 ? -21.161 -4.184 10.483 1.00 97.81 207 ASP A CA 1
ATOM 1521 C C . ASP A 1 207 ? -21.057 -5.683 10.849 1.00 97.81 207 ASP A C 1
ATOM 1523 O O . ASP A 1 207 ? -20.017 -6.201 11.283 1.00 97.81 207 ASP A O 1
ATOM 1527 N N . ALA A 1 208 ? -22.173 -6.398 10.685 1.00 96.38 208 ALA A N 1
ATOM 1528 C CA . ALA A 1 208 ? -22.274 -7.819 11.009 1.00 96.38 208 ALA A CA 1
ATOM 1529 C C . ALA A 1 208 ? -21.435 -8.730 10.094 1.00 96.38 208 ALA A C 1
ATOM 1531 O O . ALA A 1 208 ? -21.160 -9.867 10.474 1.00 96.38 208 ALA A O 1
ATOM 1532 N N . VAL A 1 209 ? -21.044 -8.259 8.905 1.00 96.88 209 VAL A N 1
ATOM 1533 C CA . VAL A 1 209 ? -20.245 -9.030 7.939 1.00 96.88 209 VAL A CA 1
ATOM 1534 C C . VAL A 1 209 ? -18.763 -8.643 7.953 1.00 96.88 209 VAL A C 1
ATOM 1536 O O . VAL A 1 209 ? -17.962 -9.305 7.301 1.00 96.88 209 VAL A O 1
ATOM 1539 N N . GLY A 1 210 ? -18.379 -7.642 8.750 1.00 97.56 210 GLY A N 1
ATOM 1540 C CA . GLY A 1 210 ? -16.988 -7.251 8.970 1.00 97.56 210 GLY A CA 1
ATOM 1541 C C . GLY A 1 210 ? -16.542 -5.996 8.233 1.00 97.56 210 GLY A C 1
ATOM 1542 O O . GLY A 1 210 ? -15.375 -5.633 8.360 1.00 97.56 210 GLY A O 1
ATOM 1543 N N . ASN A 1 211 ? -17.426 -5.304 7.515 1.00 98.31 211 ASN A N 1
ATOM 1544 C CA . ASN A 1 211 ? -17.061 -4.040 6.887 1.00 98.31 211 ASN A CA 1
ATOM 1545 C C . ASN A 1 211 ? -16.957 -2.947 7.956 1.00 98.31 211 ASN A C 1
ATOM 1547 O O . ASN A 1 211 ? -17.845 -2.823 8.801 1.00 98.31 211 ASN A O 1
ATOM 1551 N N . ARG A 1 212 ? -15.891 -2.139 7.923 1.00 98.12 212 ARG A N 1
ATOM 1552 C CA . ARG A 1 212 ? -15.721 -0.998 8.835 1.00 98.12 212 ARG A CA 1
ATOM 1553 C C . ARG A 1 212 ? -16.767 0.060 8.514 1.00 98.12 212 ARG A C 1
ATOM 1555 O O . ARG A 1 212 ? -16.687 0.645 7.454 1.00 98.12 212 ARG A O 1
ATOM 1562 N N . THR A 1 213 ? -17.703 0.352 9.408 1.00 98.44 213 THR A N 1
ATOM 1563 C CA . THR A 1 213 ? -18.748 1.372 9.204 1.00 98.44 213 THR A CA 1
ATOM 1564 C C . THR A 1 213 ? -18.355 2.747 9.728 1.00 98.44 213 THR A C 1
ATOM 1566 O O . THR A 1 213 ? -18.872 3.752 9.242 1.00 98.44 213 THR A O 1
ATOM 1569 N N . ALA A 1 214 ? -17.450 2.804 10.710 1.00 98.38 214 ALA A N 1
ATOM 1570 C CA . ALA A 1 214 ? -16.921 4.059 11.227 1.00 98.38 214 ALA A CA 1
ATOM 1571 C C . ALA A 1 214 ? -15.458 3.938 11.670 1.00 98.38 214 ALA A C 1
ATOM 1573 O O . ALA A 1 214 ? -15.018 2.872 12.108 1.00 98.38 214 ALA A O 1
ATOM 1574 N N . LEU A 1 215 ? -14.739 5.051 11.565 1.00 98.38 215 LEU A N 1
ATOM 1575 C CA . LEU A 1 215 ? -13.460 5.320 12.215 1.00 98.38 215 LEU A CA 1
ATOM 1576 C C . LEU A 1 215 ? -13.636 6.614 13.003 1.00 98.38 215 LEU A C 1
ATOM 1578 O O . LEU A 1 215 ? -14.056 7.604 12.419 1.00 98.38 215 LEU A O 1
ATOM 1582 N N . THR A 1 216 ? -13.334 6.614 14.292 1.00 98.25 216 THR A N 1
ATOM 1583 C CA . THR A 1 216 ? -13.229 7.848 15.075 1.00 98.25 216 THR A CA 1
ATOM 1584 C C . THR A 1 216 ? -11.773 8.059 15.430 1.00 98.25 216 THR A C 1
ATOM 1586 O O . THR A 1 216 ? -11.158 7.176 16.022 1.00 98.25 216 THR A O 1
ATOM 1589 N N . ASP A 1 217 ? -11.219 9.195 15.033 1.00 96.12 217 ASP A N 1
ATOM 1590 C CA . ASP A 1 217 ? -9.858 9.598 15.363 1.00 96.12 217 ASP A CA 1
ATOM 1591 C C . ASP A 1 217 ? -9.827 11.037 15.901 1.00 96.12 217 ASP A C 1
ATOM 1593 O O . ASP A 1 217 ? -10.859 11.628 16.229 1.00 96.12 217 ASP A O 1
ATOM 1597 N N . THR A 1 218 ? -8.632 11.615 16.022 1.00 92.50 218 THR A N 1
ATOM 1598 C CA . THR A 1 218 ? -8.444 12.976 16.545 1.00 92.50 218 THR A CA 1
ATOM 1599 C C . THR A 1 218 ? -9.030 14.071 15.648 1.00 92.50 218 THR A C 1
ATOM 1601 O O . THR A 1 218 ? -9.201 15.202 16.107 1.00 92.50 218 THR A O 1
ATOM 1604 N N . THR A 1 219 ? -9.350 13.764 14.389 1.00 94.00 219 THR A N 1
ATOM 1605 C CA . THR A 1 219 ? -9.958 14.694 13.430 1.00 94.00 219 THR A CA 1
ATOM 1606 C C . THR A 1 219 ? -11.484 14.615 13.422 1.00 94.00 219 THR A C 1
ATOM 1608 O O . THR A 1 219 ? -12.147 15.600 13.087 1.00 94.00 219 THR A O 1
ATOM 1611 N N . GLY A 1 220 ? -12.053 13.490 13.861 1.00 96.19 220 GLY A N 1
ATOM 1612 C CA . GLY A 1 220 ? -13.487 13.314 14.038 1.00 96.19 220 GLY A CA 1
ATOM 1613 C C . GLY A 1 220 ? -13.968 11.913 13.681 1.00 96.19 220 GLY A C 1
ATOM 1614 O O . GLY A 1 220 ? -13.226 10.937 13.743 1.00 96.19 220 GLY A O 1
ATOM 1615 N N . VAL A 1 221 ? -15.255 11.820 13.337 1.00 98.06 221 VAL A N 1
ATOM 1616 C CA . VAL A 1 221 ? -15.898 10.566 12.932 1.00 98.06 221 VAL A CA 1
ATOM 1617 C C . VAL A 1 221 ? -15.955 10.494 11.411 1.00 98.06 221 VAL A C 1
ATOM 1619 O O . VAL A 1 221 ? -16.623 11.309 10.777 1.00 98.06 221 VAL A O 1
ATOM 1622 N N . HIS A 1 222 ? -15.328 9.466 10.859 1.00 97.81 222 HIS A N 1
ATOM 1623 C CA . HIS A 1 222 ? -15.381 9.088 9.456 1.00 97.81 222 HIS A CA 1
ATOM 1624 C C . HIS A 1 222 ? -16.360 7.938 9.256 1.00 97.81 222 HIS A C 1
ATOM 1626 O O . HIS A 1 222 ? -16.300 6.928 9.960 1.00 97.81 222 HIS A O 1
ATOM 1632 N N . THR A 1 223 ? -17.249 8.062 8.278 1.00 98.44 223 THR A N 1
ATOM 1633 C CA . THR A 1 223 ? -18.314 7.092 7.998 1.00 98.44 223 THR A CA 1
ATOM 1634 C C . THR A 1 223 ? -18.102 6.396 6.667 1.00 98.44 223 THR A C 1
ATOM 1636 O O . THR A 1 223 ? -17.714 7.005 5.672 1.00 98.44 223 THR A O 1
ATOM 1639 N N . TYR A 1 224 ? -18.399 5.101 6.645 1.00 98.62 224 TYR A N 1
ATOM 1640 C CA . TYR A 1 224 ? -18.161 4.227 5.506 1.00 98.62 224 TYR A CA 1
ATOM 1641 C C . TYR A 1 224 ? -19.459 3.517 5.140 1.00 98.62 224 TYR A C 1
ATOM 1643 O O . TYR A 1 224 ? -20.176 3.004 6.002 1.00 98.62 224 TYR A O 1
ATOM 1651 N N . THR A 1 225 ? -19.759 3.470 3.848 1.00 98.56 225 THR A N 1
ATOM 1652 C CA . THR A 1 225 ? -20.955 2.800 3.324 1.00 98.56 225 THR A CA 1
ATOM 1653 C C . THR A 1 225 ? -20.571 1.788 2.266 1.00 98.56 225 THR A C 1
ATOM 1655 O O . THR A 1 225 ? -19.592 1.985 1.545 1.00 98.56 225 THR A O 1
ATOM 1658 N N . TYR A 1 226 ? -21.349 0.714 2.175 1.00 98.69 226 TYR A N 1
ATOM 1659 C CA . TYR A 1 226 ? -21.060 -0.424 1.315 1.00 98.69 226 TYR A CA 1
ATOM 1660 C C . TYR A 1 226 ? -22.302 -0.835 0.533 1.00 98.69 226 TYR A C 1
ATOM 1662 O O . TYR A 1 226 ? -23.432 -0.642 0.989 1.00 98.69 226 TYR A O 1
ATOM 1670 N N . ASP A 1 227 ? -22.089 -1.434 -0.634 1.00 97.62 227 ASP A N 1
ATOM 1671 C CA . ASP A 1 227 ? -23.154 -2.101 -1.375 1.00 97.62 227 ASP A CA 1
ATOM 1672 C C . ASP A 1 227 ? -23.390 -3.544 -0.892 1.00 97.62 227 ASP A C 1
ATOM 1674 O O . ASP A 1 227 ? -22.681 -4.081 -0.042 1.00 97.62 227 ASP A O 1
ATOM 1678 N N . ALA A 1 228 ? -24.395 -4.207 -1.471 1.00 96.94 228 ALA A N 1
ATOM 1679 C CA . ALA A 1 228 ? -24.745 -5.590 -1.139 1.00 96.94 228 ALA A CA 1
ATOM 1680 C C . ALA A 1 228 ? -23.651 -6.624 -1.485 1.00 96.94 228 ALA A C 1
ATOM 1682 O O . ALA A 1 228 ? -23.759 -7.778 -1.075 1.00 96.94 228 ALA A O 1
ATOM 1683 N N . ALA A 1 229 ? -22.622 -6.236 -2.246 1.00 96.88 229 ALA A N 1
ATOM 1684 C CA . ALA A 1 229 ? -21.458 -7.059 -2.558 1.00 96.88 229 ALA A CA 1
ATOM 1685 C C . ALA A 1 229 ? -20.254 -6.734 -1.649 1.00 96.88 229 ALA A C 1
ATOM 1687 O O . ALA A 1 229 ? -19.144 -7.176 -1.943 1.00 96.88 229 ALA A O 1
ATOM 1688 N N . ASN A 1 230 ? -20.466 -5.989 -0.554 1.00 98.06 230 ASN A N 1
ATOM 1689 C CA . ASN A 1 230 ? -19.441 -5.529 0.390 1.00 98.06 230 ASN A CA 1
ATOM 1690 C C . ASN A 1 230 ? -18.370 -4.627 -0.240 1.00 98.06 230 ASN A C 1
ATOM 1692 O O . ASN A 1 230 ? -17.240 -4.555 0.242 1.00 98.06 230 ASN A O 1
ATOM 1696 N N . ARG A 1 231 ? -18.701 -3.917 -1.322 1.00 98.19 231 ARG A N 1
ATOM 1697 C CA . ARG A 1 231 ? -17.790 -2.945 -1.936 1.00 98.19 231 ARG A CA 1
ATOM 1698 C C . ARG A 1 231 ? -18.030 -1.571 -1.330 1.00 98.19 231 ARG A C 1
ATOM 1700 O O . ARG A 1 231 ? -19.178 -1.153 -1.206 1.00 98.19 231 ARG A O 1
ATOM 1707 N N . LEU A 1 232 ? -16.955 -0.870 -0.971 1.00 98.38 232 LEU A N 1
ATOM 1708 C CA . LEU A 1 232 ? -17.016 0.483 -0.411 1.00 98.38 232 LEU A CA 1
ATOM 1709 C C . LEU A 1 232 ? -17.634 1.445 -1.432 1.00 98.38 232 LEU A C 1
ATOM 1711 O O . LEU A 1 232 ? -17.085 1.622 -2.512 1.00 98.38 232 LEU A O 1
ATOM 1715 N N . THR A 1 233 ? -18.762 2.070 -1.111 1.00 98.44 233 THR A N 1
ATOM 1716 C CA . THR A 1 233 ? -19.464 3.010 -2.001 1.00 98.44 233 THR A CA 1
ATOM 1717 C C . THR A 1 233 ? -19.270 4.463 -1.612 1.00 98.44 233 THR A C 1
ATOM 1719 O O . THR A 1 233 ? -19.406 5.339 -2.465 1.00 98.44 233 THR A O 1
ATOM 1722 N N . SER A 1 234 ? -18.970 4.747 -0.344 1.00 98.38 234 SER A N 1
ATOM 1723 C CA . SER A 1 234 ? -18.656 6.109 0.081 1.00 98.38 234 SER A CA 1
ATOM 1724 C C . SER A 1 234 ? -17.875 6.166 1.386 1.00 98.38 234 SER A C 1
ATOM 1726 O O . SER A 1 234 ? -18.158 5.380 2.292 1.00 98.38 234 SER A O 1
ATOM 1728 N N . VAL A 1 235 ? -16.979 7.151 1.476 1.00 98.25 235 VAL A N 1
ATOM 1729 C CA . VAL A 1 235 ? -16.303 7.604 2.701 1.00 98.25 235 VAL A CA 1
ATOM 1730 C C . VAL A 1 235 ? -16.654 9.073 2.900 1.00 98.25 235 VAL A C 1
ATOM 1732 O O . VAL A 1 235 ? -16.390 9.877 2.014 1.00 98.25 235 VAL A O 1
ATOM 1735 N N . ASP A 1 236 ? -17.311 9.423 4.005 1.00 97.50 236 ASP A N 1
ATOM 1736 C CA . ASP A 1 236 ? -17.718 10.809 4.313 1.00 97.50 236 ASP A CA 1
ATOM 1737 C C . ASP A 1 236 ? -18.480 11.522 3.180 1.00 97.50 236 ASP A C 1
ATOM 1739 O O . ASP A 1 236 ? -18.348 12.721 2.941 1.00 97.50 236 ASP A O 1
ATOM 1743 N N . GLY A 1 237 ? -19.293 10.760 2.445 1.00 97.00 237 GLY A N 1
ATOM 1744 C CA . GLY A 1 237 ? -20.060 11.236 1.292 1.00 97.00 237 GLY A CA 1
ATOM 1745 C C . GLY A 1 237 ? -19.281 11.269 -0.028 1.00 97.00 237 GLY A C 1
ATOM 1746 O O . GLY A 1 237 ? -19.894 11.427 -1.087 1.00 97.00 237 GLY A O 1
ATOM 1747 N N . VAL A 1 238 ? -17.959 11.074 -0.013 1.00 98.12 238 VAL A N 1
ATOM 1748 C CA . VAL A 1 238 ? -17.142 10.926 -1.225 1.00 98.12 238 VAL A CA 1
ATOM 1749 C C . VAL A 1 238 ? -17.444 9.579 -1.862 1.00 98.12 238 VAL A C 1
ATOM 1751 O O . VAL A 1 238 ? -17.290 8.540 -1.232 1.00 98.12 238 VAL A O 1
ATO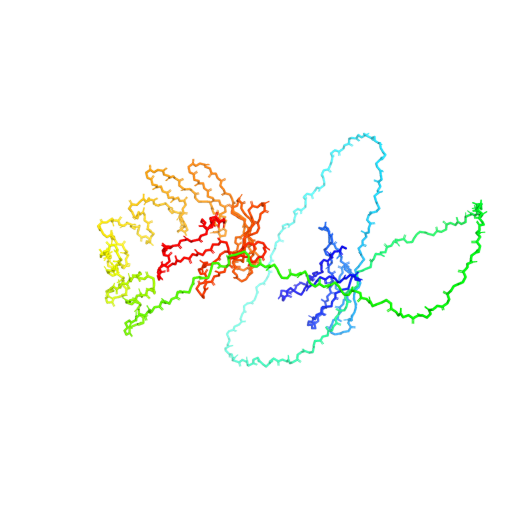M 1754 N N . THR A 1 239 ? -17.894 9.590 -3.117 1.00 98.19 239 THR A N 1
ATOM 1755 C CA . THR A 1 239 ? -18.375 8.387 -3.811 1.00 98.19 239 THR A CA 1
ATOM 1756 C C . THR A 1 239 ? -17.243 7.560 -4.416 1.00 98.19 239 THR A C 1
ATOM 1758 O O . THR A 1 239 ? -16.409 8.077 -5.158 1.00 98.19 239 THR A O 1
ATOM 1761 N N . TYR A 1 240 ? -17.321 6.249 -4.196 1.00 98.50 240 TYR A N 1
ATOM 1762 C CA . TYR A 1 240 ? -16.467 5.225 -4.786 1.00 98.50 240 TYR A CA 1
ATOM 1763 C C . TYR A 1 240 ? -17.282 4.413 -5.792 1.00 98.50 240 TYR A C 1
ATOM 1765 O O . TYR A 1 240 ? -18.432 4.049 -5.535 1.00 98.50 240 TYR A O 1
ATOM 1773 N N . THR A 1 241 ? -16.706 4.138 -6.961 1.00 98.50 241 THR A N 1
ATOM 1774 C CA . THR A 1 241 ? -17.407 3.420 -8.040 1.00 98.50 241 THR A CA 1
ATOM 1775 C C . THR A 1 241 ? -16.630 2.201 -8.487 1.00 98.50 241 THR A C 1
ATOM 1777 O O . THR A 1 241 ? -15.405 2.195 -8.428 1.00 98.50 241 THR A O 1
ATOM 1780 N N . TRP A 1 242 ? -17.352 1.184 -8.950 1.00 98.50 242 TRP A N 1
ATOM 1781 C CA . TRP A 1 242 ? -16.795 -0.114 -9.303 1.00 98.50 242 TRP A CA 1
ATOM 1782 C C . TRP A 1 242 ? -17.358 -0.587 -10.636 1.00 98.50 242 TRP A C 1
ATOM 1784 O O . TRP A 1 242 ? -18.538 -0.368 -10.926 1.00 98.50 242 TRP A O 1
ATOM 1794 N N . ASP A 1 243 ? -16.551 -1.301 -11.413 1.00 97.06 243 ASP A N 1
ATOM 1795 C CA . ASP A 1 243 ? -17.041 -2.001 -12.595 1.00 97.06 243 ASP A CA 1
ATOM 1796 C C . ASP A 1 243 ? -17.774 -3.312 -12.226 1.00 97.06 243 ASP A C 1
ATOM 1798 O O . ASP A 1 243 ? -17.835 -3.747 -11.069 1.00 97.06 243 ASP A O 1
ATOM 1802 N N . ALA A 1 244 ? -18.351 -3.972 -13.233 1.00 96.06 244 ALA A N 1
ATOM 1803 C CA . ALA A 1 244 ? -19.054 -5.245 -13.056 1.00 96.06 244 ALA A CA 1
ATOM 1804 C C . ALA A 1 244 ? -18.130 -6.425 -12.689 1.00 96.06 244 ALA A C 1
ATOM 1806 O O . ALA A 1 244 ? -18.623 -7.478 -12.291 1.00 96.06 244 ALA A O 1
ATOM 1807 N N . ARG A 1 245 ? -16.807 -6.272 -12.836 1.00 96.25 245 ARG A N 1
ATOM 1808 C CA . ARG A 1 245 ? -15.798 -7.267 -12.441 1.00 96.25 245 ARG A CA 1
ATOM 1809 C C . ARG A 1 245 ? -15.289 -7.043 -11.014 1.00 96.25 245 ARG A C 1
ATOM 1811 O O . ARG A 1 245 ? -14.546 -7.881 -10.518 1.00 96.25 245 ARG A O 1
ATOM 1818 N N . GLY A 1 246 ? -15.705 -5.957 -10.358 1.00 96.75 246 GLY A N 1
ATOM 1819 C CA . GLY A 1 246 ? -15.274 -5.600 -9.010 1.00 96.75 246 GLY A CA 1
ATOM 1820 C C . GLY A 1 246 ? -13.993 -4.768 -8.962 1.00 96.75 246 GLY A C 1
ATOM 1821 O O . GLY A 1 246 ? -13.417 -4.643 -7.887 1.00 96.75 246 GLY A O 1
ATOM 1822 N N . ASN A 1 247 ? -13.550 -4.184 -10.079 1.00 98.06 247 ASN A N 1
ATOM 1823 C CA . ASN A 1 247 ? -12.429 -3.244 -10.079 1.00 98.06 247 ASN A CA 1
ATOM 1824 C C . ASN A 1 247 ? -12.912 -1.847 -9.675 1.00 98.06 247 ASN A C 1
ATOM 1826 O O . ASN A 1 247 ? -13.959 -1.400 -10.149 1.00 98.06 247 ASN A O 1
ATOM 1830 N N . LEU A 1 248 ? -12.149 -1.150 -8.832 1.00 98.38 248 LEU A N 1
ATOM 1831 C CA . LEU A 1 248 ? -12.440 0.225 -8.427 1.00 98.38 248 LEU A CA 1
ATOM 1832 C C . LEU A 1 248 ? -12.211 1.168 -9.610 1.00 98.38 248 LEU A C 1
ATOM 1834 O O . LEU A 1 248 ? -11.095 1.286 -10.081 1.00 98.38 248 LEU A O 1
ATOM 1838 N N . THR A 1 249 ? -13.233 1.869 -10.089 1.00 98.44 249 THR A N 1
ATOM 1839 C CA . THR A 1 249 ? -13.125 2.794 -11.231 1.00 98.44 249 THR A CA 1
ATOM 1840 C C . THR A 1 249 ? -12.971 4.254 -10.823 1.00 98.44 249 THR A C 1
ATOM 1842 O O . THR A 1 249 ? -12.554 5.061 -11.651 1.00 98.44 249 THR A O 1
ATOM 1845 N N . ARG A 1 250 ? -13.301 4.612 -9.573 1.00 98.25 250 ARG A N 1
ATOM 1846 C CA . ARG A 1 250 ? -13.116 5.966 -9.023 1.00 98.25 250 ARG A CA 1
ATOM 1847 C C . ARG A 1 250 ? -13.104 5.946 -7.497 1.00 98.25 250 ARG A C 1
ATOM 1849 O O . ARG A 1 250 ? -13.961 5.271 -6.933 1.00 98.25 250 ARG A O 1
ATOM 1856 N N . ASP A 1 251 ? -12.227 6.725 -6.866 1.00 97.31 251 ASP A N 1
ATOM 1857 C CA . ASP A 1 251 ? -12.089 6.847 -5.398 1.00 97.31 251 ASP A CA 1
ATOM 1858 C C . ASP A 1 251 ? -12.399 8.257 -4.846 1.00 97.31 251 ASP A C 1
ATOM 1860 O O . ASP A 1 251 ? -12.162 8.548 -3.679 1.00 97.31 251 ASP A O 1
ATOM 1864 N N . GLY A 1 252 ? -12.895 9.153 -5.702 1.00 96.06 252 GLY A N 1
ATOM 1865 C CA . GLY A 1 252 ? -13.115 10.567 -5.387 1.00 96.06 252 GLY A CA 1
ATOM 1866 C C . GLY A 1 252 ? -12.005 11.492 -5.885 1.00 96.06 252 GLY A C 1
ATOM 1867 O O . GLY A 1 252 ? -12.305 12.638 -6.219 1.00 96.06 252 GLY A O 1
ATOM 1868 N N . THR A 1 253 ? -10.784 10.979 -6.049 1.00 96.56 253 THR A N 1
ATOM 1869 C CA . THR A 1 253 ? -9.610 11.729 -6.527 1.00 96.56 253 THR A CA 1
ATOM 1870 C C . THR A 1 253 ? -9.215 11.302 -7.936 1.00 96.56 253 THR A C 1
ATOM 1872 O O . THR A 1 253 ? -9.119 12.132 -8.840 1.00 96.56 253 THR A O 1
ATOM 1875 N N . PHE A 1 254 ? -9.032 10.001 -8.133 1.00 98.25 254 PHE A N 1
ATOM 1876 C CA . PHE A 1 254 ? -8.623 9.379 -9.379 1.00 98.25 254 PHE A CA 1
ATOM 1877 C C . PHE A 1 254 ? -9.774 8.612 -10.022 1.00 98.25 254 PHE A C 1
ATOM 1879 O O . PHE A 1 254 ? -10.687 8.108 -9.362 1.00 98.25 254 PHE A O 1
ATOM 1886 N N . THR A 1 255 ? -9.699 8.497 -11.341 1.00 98.56 255 THR A N 1
ATOM 1887 C CA . THR A 1 255 ? -10.415 7.506 -12.142 1.00 98.56 255 THR A CA 1
ATOM 1888 C C . THR A 1 255 ? -9.426 6.472 -12.655 1.00 98.56 255 THR A C 1
ATOM 1890 O O . THR A 1 255 ? -8.290 6.814 -12.971 1.00 98.56 255 THR A O 1
ATOM 1893 N N . TYR A 1 256 ? -9.836 5.207 -12.723 1.00 98.69 256 TYR A N 1
ATOM 1894 C CA . TYR A 1 256 ? -8.925 4.097 -13.004 1.00 98.69 256 TYR A CA 1
ATOM 1895 C C . TYR A 1 256 ? -9.332 3.316 -14.248 1.00 98.69 256 TYR A C 1
ATOM 1897 O O . TYR A 1 256 ? -10.511 3.033 -14.477 1.00 98.69 256 TYR A O 1
ATOM 1905 N N . ALA A 1 257 ? -8.328 2.903 -15.017 1.00 98.31 257 ALA A N 1
ATOM 1906 C CA . ALA A 1 257 ? -8.485 2.058 -16.190 1.00 98.31 257 ALA A CA 1
ATOM 1907 C C . ALA A 1 257 ? -7.797 0.708 -15.979 1.00 98.31 257 ALA A C 1
ATOM 1909 O O . ALA A 1 257 ? -6.672 0.640 -15.484 1.00 98.31 257 ALA A O 1
ATOM 1910 N N . TYR A 1 258 ? -8.451 -0.370 -16.416 1.00 98.56 258 TYR A N 1
ATOM 1911 C CA . TYR A 1 258 ? -7.951 -1.740 -16.285 1.00 98.56 258 TYR A CA 1
ATOM 1912 C C . TYR A 1 258 ? -7.918 -2.442 -17.637 1.00 98.56 258 TYR A C 1
ATOM 1914 O O . TYR A 1 258 ? -8.804 -2.261 -18.474 1.00 98.56 258 TYR A O 1
ATOM 1922 N N . ASN A 1 259 ? -6.910 -3.286 -17.845 1.00 96.81 259 ASN A N 1
ATOM 1923 C CA . ASN A 1 259 ? -6.868 -4.165 -19.010 1.00 96.81 259 ASN A CA 1
ATOM 1924 C C . ASN A 1 259 ? -7.739 -5.422 -18.819 1.00 96.81 259 ASN A C 1
ATOM 1926 O O . ASN A 1 259 ? -8.320 -5.666 -17.761 1.00 96.81 259 ASN A O 1
ATOM 1930 N N . SER A 1 260 ? -7.819 -6.261 -19.855 1.00 95.88 260 SER A N 1
ATOM 1931 C CA . SER A 1 260 ? -8.603 -7.505 -19.833 1.00 95.88 260 SER A CA 1
ATOM 1932 C C . SER A 1 260 ? -8.117 -8.543 -18.814 1.00 95.88 260 SER A C 1
ATOM 1934 O O . SER A 1 260 ? -8.890 -9.426 -18.450 1.00 95.88 260 SER A O 1
ATOM 1936 N N . ALA A 1 261 ? -6.874 -8.431 -18.336 1.00 96.00 261 ALA A N 1
ATOM 1937 C CA . ALA A 1 261 ? -6.312 -9.272 -17.281 1.00 96.00 261 ALA A CA 1
ATOM 1938 C C . ALA A 1 261 ? -6.576 -8.721 -15.864 1.00 96.00 261 ALA A C 1
ATOM 1940 O O . ALA A 1 261 ? -6.062 -9.280 -14.900 1.00 96.00 261 ALA A O 1
ATOM 1941 N N . GLY A 1 262 ? -7.341 -7.629 -15.727 1.00 96.50 262 GLY A N 1
ATOM 1942 C CA . GLY A 1 262 ? -7.672 -7.017 -14.435 1.00 96.50 262 GLY A CA 1
ATOM 1943 C C . GLY A 1 262 ? -6.542 -6.187 -13.819 1.00 96.50 262 GLY A C 1
ATOM 1944 O O . GLY A 1 262 ? -6.597 -5.864 -12.639 1.00 96.50 262 GLY A O 1
ATOM 1945 N N . ARG A 1 263 ? -5.507 -5.830 -14.589 1.00 97.38 263 ARG A N 1
ATOM 1946 C CA . ARG A 1 263 ? -4.395 -4.994 -14.103 1.00 97.38 263 ARG A CA 1
ATOM 1947 C C . ARG A 1 263 ? -4.706 -3.523 -14.372 1.00 97.38 263 ARG A C 1
ATOM 1949 O O . ARG A 1 263 ? -5.125 -3.202 -15.487 1.00 97.38 263 ARG A O 1
ATOM 1956 N N . MET A 1 264 ? -4.489 -2.654 -13.383 1.00 98.25 264 MET A N 1
ATOM 1957 C CA . MET A 1 264 ? -4.658 -1.202 -13.524 1.00 98.25 264 MET A CA 1
ATOM 1958 C C . MET A 1 264 ? -3.607 -0.669 -14.499 1.00 98.25 264 MET A C 1
ATOM 1960 O O . MET A 1 264 ? -2.424 -0.728 -14.209 1.00 98.25 264 MET A O 1
ATOM 1964 N N . VAL A 1 265 ? -4.018 -0.176 -15.663 1.00 98.38 265 VAL A N 1
ATOM 1965 C CA . VAL A 1 265 ? -3.115 0.365 -16.696 1.00 98.38 265 VAL A CA 1
ATOM 1966 C C . VAL A 1 265 ? -3.049 1.885 -16.689 1.00 98.38 265 VAL A C 1
ATOM 1968 O O . VAL A 1 265 ? -2.163 2.452 -17.323 1.00 98.38 265 VAL A O 1
ATOM 1971 N N . GLY A 1 266 ? -3.939 2.544 -15.951 1.00 98.19 266 GLY A N 1
ATOM 1972 C CA . GLY A 1 266 ? -3.836 3.974 -15.726 1.00 98.19 266 GLY A CA 1
ATOM 1973 C C . GLY A 1 266 ? -4.701 4.472 -14.582 1.00 98.19 266 GLY A C 1
ATOM 1974 O O . GLY A 1 266 ? -5.671 3.818 -14.187 1.00 98.19 266 GLY A O 1
ATOM 1975 N N . ALA A 1 267 ? -4.315 5.637 -14.076 1.00 98.56 267 ALA A N 1
ATOM 1976 C CA . ALA A 1 267 ? -5.048 6.415 -13.095 1.00 98.56 267 ALA A CA 1
ATOM 1977 C C . ALA A 1 267 ? -4.985 7.890 -13.504 1.00 98.56 267 ALA A C 1
ATOM 1979 O O . ALA A 1 267 ? -3.913 8.391 -13.823 1.00 98.56 267 ALA A O 1
ATOM 1980 N N . GLU A 1 268 ? -6.112 8.587 -13.505 1.00 98.31 268 GLU A N 1
ATOM 1981 C CA . GLU A 1 268 ? -6.184 9.996 -13.900 1.00 98.31 268 GLU A CA 1
ATOM 1982 C C . GLU A 1 268 ? -6.935 10.796 -12.839 1.00 98.31 268 GLU A C 1
ATOM 1984 O O . GLU A 1 268 ? -8.063 10.450 -12.477 1.00 98.31 268 GLU A O 1
ATOM 1989 N N . SER A 1 269 ? -6.300 11.850 -12.332 1.00 97.56 269 SER A N 1
ATOM 1990 C CA . SER A 1 269 ? -6.933 12.888 -11.521 1.00 97.56 269 SER A CA 1
ATOM 1991 C C . SER A 1 269 ? -7.041 14.181 -12.325 1.00 97.56 269 SER A C 1
ATOM 1993 O O . SER A 1 269 ? -6.629 14.272 -13.477 1.00 97.56 269 SER A O 1
ATOM 1995 N N . VAL A 1 270 ? -7.561 15.229 -11.693 1.00 96.19 270 VAL A N 1
ATOM 1996 C CA . VAL A 1 270 ? -7.617 16.570 -12.290 1.00 96.19 270 VAL A CA 1
ATOM 1997 C C . VAL A 1 270 ? -6.242 17.189 -12.570 1.00 96.19 270 VAL A C 1
ATOM 1999 O O . VAL A 1 270 ? -6.163 18.145 -13.336 1.00 96.19 270 VAL A O 1
ATOM 2002 N N . THR A 1 271 ? -5.177 16.691 -11.938 1.00 96.38 271 THR A N 1
ATOM 2003 C CA . THR A 1 271 ? -3.828 17.274 -12.020 1.00 96.38 271 THR A CA 1
ATOM 2004 C C . THR A 1 271 ? -2.783 16.327 -12.582 1.00 96.38 271 THR A C 1
ATOM 2006 O O . THR A 1 271 ? -1.706 16.801 -12.923 1.00 96.38 271 THR A O 1
ATOM 2009 N N . SER A 1 272 ? -3.057 15.022 -12.629 1.00 96.06 272 SER A N 1
ATOM 2010 C CA . SER A 1 272 ? -2.032 14.024 -12.928 1.00 96.06 272 SER A CA 1
ATOM 2011 C C . SER A 1 272 ? -2.597 12.843 -13.699 1.00 96.06 272 SER A C 1
ATOM 2013 O O . SER A 1 272 ? -3.642 12.295 -13.343 1.00 96.06 272 SER A O 1
ATOM 2015 N N . THR A 1 273 ? -1.860 12.408 -14.715 1.00 98.12 273 THR A N 1
ATOM 2016 C CA . THR A 1 273 ? -2.119 11.184 -15.474 1.00 98.12 273 THR A CA 1
ATOM 2017 C C . THR A 1 273 ? -1.007 10.179 -15.225 1.00 98.12 273 THR A C 1
ATOM 2019 O O . THR A 1 273 ? 0.165 10.441 -15.493 1.00 98.12 273 THR A O 1
ATOM 2022 N N . LEU A 1 274 ? -1.384 8.998 -14.750 1.00 98.44 274 LEU A N 1
ATOM 2023 C CA . LEU A 1 274 ? -0.493 7.877 -14.514 1.00 98.44 274 LEU A CA 1
ATOM 2024 C 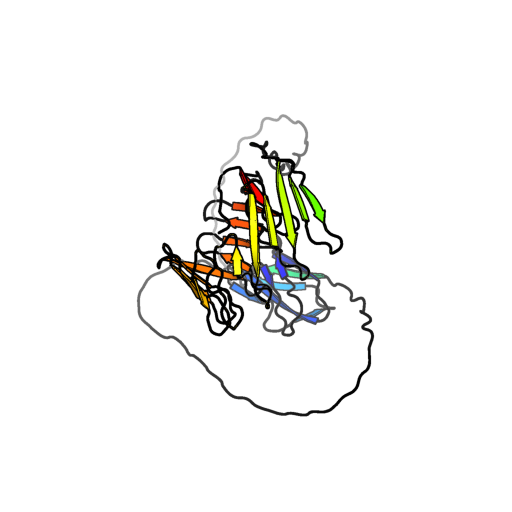C . LEU A 1 274 ? -0.781 6.773 -15.525 1.00 98.44 274 LEU A C 1
ATOM 2026 O O . LEU A 1 274 ? -1.934 6.382 -15.715 1.00 98.44 274 LEU A O 1
ATOM 2030 N N . VAL A 1 275 ? 0.269 6.227 -16.135 1.00 98.50 275 VAL A N 1
ATOM 2031 C CA . VAL A 1 275 ? 0.178 5.069 -17.038 1.00 98.50 275 VAL A CA 1
ATOM 2032 C C . VAL A 1 275 ? 1.106 3.972 -16.549 1.00 98.50 275 VAL A C 1
ATOM 2034 O O . VAL A 1 275 ? 2.281 4.217 -16.288 1.00 98.50 275 VAL A O 1
ATOM 2037 N N . TYR A 1 276 ? 0.602 2.745 -16.461 1.00 98.38 276 TYR A N 1
ATOM 2038 C CA . TYR A 1 276 ? 1.365 1.598 -15.977 1.00 98.38 276 TYR A CA 1
ATOM 2039 C C . TYR A 1 276 ? 1.588 0.580 -17.091 1.00 98.38 276 TYR A C 1
ATOM 2041 O O . TYR A 1 276 ? 0.647 0.100 -17.727 1.00 98.38 276 TYR A O 1
ATOM 2049 N N . THR A 1 277 ? 2.851 0.207 -17.294 1.00 98.25 277 THR A N 1
ATOM 2050 C CA . THR A 1 277 ? 3.244 -0.803 -18.281 1.00 98.25 277 THR A CA 1
ATOM 2051 C C . THR A 1 277 ? 3.625 -2.093 -17.577 1.00 98.25 277 THR A C 1
ATOM 2053 O O . THR A 1 277 ? 4.391 -2.087 -16.613 1.00 98.25 277 THR A O 1
ATOM 2056 N N . TYR A 1 278 ? 3.117 -3.213 -18.086 1.00 97.19 278 TYR A N 1
ATOM 2057 C CA . TYR A 1 278 ? 3.349 -4.540 -17.528 1.00 97.19 278 TYR A CA 1
ATOM 2058 C C . TYR A 1 278 ? 4.040 -5.442 -18.542 1.00 97.19 278 TYR A C 1
ATOM 2060 O O . TYR A 1 278 ? 3.723 -5.403 -19.731 1.00 97.19 278 TYR A O 1
ATOM 2068 N N . ASN A 1 279 ? 4.932 -6.306 -18.065 1.00 94.06 279 ASN A N 1
ATOM 2069 C CA . ASN A 1 279 ? 5.458 -7.391 -18.886 1.00 94.06 279 ASN A CA 1
ATOM 2070 C C . ASN A 1 279 ? 4.426 -8.530 -19.044 1.00 94.06 279 ASN A C 1
ATOM 2072 O O . ASN A 1 279 ? 3.341 -8.522 -18.449 1.00 94.06 279 ASN A O 1
ATOM 2076 N N . ALA A 1 280 ? 4.775 -9.549 -19.835 1.00 91.94 280 ALA A N 1
ATOM 2077 C CA . ALA A 1 280 ? 3.910 -10.710 -20.064 1.00 91.94 280 ALA A CA 1
ATOM 2078 C C . ALA A 1 280 ? 3.579 -11.480 -18.767 1.00 91.94 280 ALA A C 1
ATOM 2080 O O . ALA A 1 280 ? 2.453 -11.950 -18.602 1.00 91.94 280 ALA A O 1
ATOM 2081 N N . GLY A 1 281 ? 4.525 -11.541 -17.822 1.00 90.06 281 GLY A N 1
ATOM 2082 C CA . GLY A 1 281 ? 4.335 -12.143 -16.497 1.00 90.06 281 GLY A CA 1
ATOM 2083 C C . GLY A 1 281 ? 3.420 -11.339 -15.567 1.00 90.06 281 GLY A C 1
ATOM 2084 O O . GLY A 1 281 ? 2.928 -11.876 -14.582 1.00 90.06 281 GLY A O 1
ATOM 2085 N N . GLY A 1 282 ? 3.125 -10.080 -15.898 1.00 92.88 282 GLY A N 1
ATOM 2086 C CA . GLY A 1 282 ? 2.280 -9.206 -15.087 1.00 92.88 282 GLY A CA 1
ATOM 2087 C C . GLY A 1 282 ? 2.989 -8.385 -14.036 1.00 92.88 282 GLY A C 1
ATOM 2088 O O . GLY A 1 282 ? 2.309 -7.770 -13.221 1.00 92.88 282 GLY A O 1
ATOM 2089 N N . LEU A 1 283 ? 4.314 -8.308 -14.098 1.00 94.31 283 LEU A N 1
ATOM 2090 C CA . LEU A 1 283 ? 5.075 -7.355 -13.305 1.00 94.31 283 LEU A CA 1
ATOM 2091 C C . LEU A 1 283 ? 5.014 -5.983 -13.959 1.00 94.31 283 LEU A C 1
ATOM 2093 O O . LEU A 1 283 ? 5.156 -5.866 -15.180 1.00 94.31 283 LEU A O 1
ATOM 2097 N N . ARG A 1 284 ? 4.785 -4.953 -13.142 1.00 96.62 284 ARG A N 1
ATOM 2098 C CA . ARG A 1 284 ? 4.830 -3.560 -13.582 1.00 96.62 284 ARG A CA 1
ATOM 2099 C C . ARG A 1 284 ? 6.286 -3.207 -13.861 1.00 96.62 284 ARG A C 1
ATOM 2101 O O . ARG A 1 284 ? 7.099 -3.218 -12.948 1.00 96.62 284 ARG A O 1
ATOM 2108 N N . VAL A 1 285 ? 6.617 -2.923 -15.113 1.00 97.31 285 VAL A N 1
ATOM 2109 C CA . VAL A 1 285 ? 7.993 -2.640 -15.561 1.00 97.31 285 VAL A CA 1
ATOM 2110 C C . VAL A 1 285 ? 8.225 -1.170 -15.878 1.00 97.31 285 VAL A C 1
ATOM 2112 O O . VAL A 1 285 ? 9.368 -0.764 -16.045 1.00 97.31 285 VAL A O 1
ATOM 2115 N N . ALA A 1 286 ? 7.164 -0.371 -15.967 1.00 97.88 286 ALA A N 1
ATOM 2116 C CA . ALA A 1 286 ? 7.292 1.073 -16.064 1.00 97.88 286 ALA A CA 1
ATOM 2117 C C . ALA A 1 286 ? 6.055 1.787 -15.523 1.00 97.88 286 ALA A C 1
ATOM 2119 O O . ALA A 1 286 ? 4.943 1.242 -15.534 1.00 97.88 286 ALA A O 1
ATOM 2120 N N . GLN A 1 287 ? 6.269 3.030 -15.122 1.00 97.94 287 GLN A N 1
ATOM 2121 C CA . GLN A 1 287 ? 5.245 4.009 -14.815 1.00 97.94 287 GLN A CA 1
ATOM 2122 C C . GLN A 1 287 ? 5.548 5.284 -15.594 1.00 97.94 287 GLN A C 1
ATOM 2124 O O . GLN A 1 287 ? 6.694 5.713 -15.650 1.00 97.94 287 GLN A O 1
ATOM 2129 N N . SER A 1 288 ? 4.519 5.886 -16.180 1.00 97.94 288 SER A N 1
ATOM 2130 C CA . SER A 1 288 ? 4.573 7.259 -16.659 1.00 97.94 288 SER A CA 1
ATOM 2131 C C . SER A 1 288 ? 3.777 8.153 -15.720 1.00 97.94 288 SER A C 1
ATOM 2133 O O . SER A 1 288 ? 2.669 7.768 -15.346 1.00 97.94 288 SER A O 1
ATOM 2135 N N . VAL A 1 289 ? 4.322 9.310 -15.353 1.00 97.62 289 VAL A N 1
ATOM 2136 C CA . VAL A 1 289 ? 3.602 10.390 -14.663 1.00 97.62 289 VAL A CA 1
ATOM 2137 C C . VAL A 1 289 ? 3.650 11.606 -15.572 1.00 97.62 289 VAL A C 1
ATOM 2139 O O . VAL A 1 289 ? 4.729 12.093 -15.884 1.00 97.62 289 VAL A O 1
ATOM 2142 N N . ASP A 1 290 ? 2.494 12.036 -16.070 1.00 96.94 290 ASP A N 1
ATOM 2143 C CA . ASP A 1 290 ? 2.362 13.190 -16.971 1.00 96.94 290 ASP A CA 1
ATOM 2144 C C . ASP A 1 290 ? 3.281 13.132 -18.213 1.00 96.94 290 ASP A C 1
ATOM 2146 O O . ASP A 1 290 ? 3.663 14.150 -18.787 1.00 96.94 290 ASP A O 1
ATOM 2150 N N . GLY A 1 291 ? 3.596 11.913 -18.669 1.00 94.44 291 GLY A N 1
ATOM 2151 C CA . GLY A 1 291 ? 4.458 11.641 -19.823 1.00 94.44 291 GLY A CA 1
ATOM 2152 C C . GLY A 1 291 ? 5.895 11.256 -19.464 1.00 94.44 291 GLY A C 1
ATOM 2153 O O . GLY A 1 291 ? 6.556 10.605 -20.274 1.00 94.44 291 GLY A O 1
ATOM 2154 N N . ASP A 1 292 ? 6.357 11.545 -18.248 1.00 96.44 292 ASP A N 1
ATOM 2155 C CA . ASP A 1 292 ? 7.699 11.183 -17.792 1.00 96.44 292 ASP A CA 1
ATOM 2156 C C . ASP A 1 292 ? 7.737 9.713 -17.390 1.00 96.44 292 ASP A C 1
ATOM 2158 O O . ASP A 1 292 ? 6.990 9.283 -16.513 1.00 96.44 292 ASP A O 1
ATOM 2162 N N . VAL A 1 293 ? 8.562 8.922 -18.078 1.00 97.06 293 VAL A N 1
ATOM 2163 C CA . VAL A 1 293 ? 8.603 7.463 -17.923 1.00 97.06 293 VAL A CA 1
ATOM 2164 C C . VAL A 1 293 ? 9.766 7.041 -17.038 1.00 97.06 293 VAL A C 1
ATOM 2166 O O . VAL A 1 293 ? 10.927 7.278 -17.364 1.00 97.06 293 VAL A O 1
ATOM 2169 N N . THR A 1 294 ? 9.437 6.289 -15.996 1.00 96.69 294 THR A N 1
ATOM 2170 C CA . THR A 1 294 ? 10.383 5.596 -15.127 1.00 96.69 294 THR A CA 1
ATOM 2171 C C . THR A 1 294 ? 10.225 4.088 -15.303 1.00 96.69 294 THR A C 1
ATOM 2173 O O . THR A 1 294 ? 9.106 3.569 -15.334 1.00 96.69 294 THR A O 1
ATOM 2176 N N . THR A 1 295 ? 11.339 3.369 -15.440 1.00 97.31 295 THR A N 1
ATOM 2177 C CA . THR A 1 295 ? 11.360 1.909 -15.619 1.00 97.31 295 THR A CA 1
ATOM 2178 C C . THR A 1 295 ? 11.848 1.195 -14.372 1.00 97.31 295 THR A C 1
ATOM 2180 O O . THR A 1 295 ? 12.764 1.671 -13.709 1.00 97.31 295 THR A O 1
ATOM 2183 N N . PHE A 1 296 ? 11.298 0.012 -14.117 1.00 96.25 296 PHE A N 1
ATOM 2184 C CA . PHE A 1 296 ? 11.607 -0.800 -12.946 1.00 96.25 296 PHE A CA 1
ATOM 2185 C C . PHE A 1 296 ? 12.353 -2.073 -13.342 1.00 96.25 296 PHE A C 1
ATOM 2187 O O . PHE A 1 296 ? 11.990 -2.743 -14.316 1.00 96.25 296 PHE A O 1
ATOM 2194 N N . ALA A 1 297 ? 13.369 -2.430 -12.560 1.00 94.50 297 ALA A N 1
ATOM 2195 C CA . ALA A 1 297 ? 14.075 -3.699 -12.673 1.00 94.50 297 ALA A CA 1
ATOM 2196 C C . ALA A 1 297 ? 13.645 -4.624 -11.534 1.00 94.50 297 ALA A C 1
ATOM 2198 O O . ALA A 1 297 ? 13.600 -4.210 -10.379 1.00 94.50 297 ALA A O 1
ATOM 2199 N N . TRP A 1 298 ? 13.361 -5.880 -11.866 1.00 93.62 298 TRP A N 1
ATOM 2200 C CA . TRP A 1 298 ? 12.914 -6.897 -10.919 1.00 93.62 298 TRP A CA 1
ATOM 2201 C C . TRP A 1 298 ? 13.838 -8.109 -10.985 1.00 93.62 298 TRP A C 1
ATOM 2203 O O . TRP A 1 298 ? 14.204 -8.538 -12.084 1.00 93.62 298 TRP A O 1
ATOM 2213 N N . ASP A 1 299 ? 14.154 -8.695 -9.835 1.00 90.81 299 ASP A N 1
ATOM 2214 C CA . ASP A 1 299 ? 14.583 -10.083 -9.781 1.00 90.81 299 ASP A CA 1
ATOM 2215 C C . ASP A 1 299 ? 13.352 -10.950 -10.029 1.00 90.81 299 ASP A C 1
ATOM 2217 O O . ASP A 1 299 ? 12.363 -10.876 -9.307 1.00 90.81 299 ASP A O 1
ATOM 2221 N N . TRP A 1 300 ? 13.384 -11.736 -11.096 1.00 83.06 300 TRP A N 1
ATOM 2222 C CA . TRP A 1 300 ? 12.312 -12.660 -11.455 1.00 83.06 300 TRP A CA 1
ATOM 2223 C C . TRP A 1 300 ? 12.700 -14.124 -11.203 1.00 83.06 300 TRP A C 1
ATOM 2225 O O . TRP A 1 300 ? 11.866 -15.012 -11.384 1.00 83.06 300 TRP A O 1
ATOM 2235 N N . ALA A 1 301 ? 13.953 -14.390 -10.818 1.00 78.00 301 ALA A N 1
ATOM 2236 C CA . ALA A 1 301 ? 14.511 -15.730 -10.667 1.00 78.00 301 ALA A CA 1
ATOM 2237 C C . ALA A 1 301 ? 14.342 -16.298 -9.245 1.00 78.00 301 ALA A C 1
ATOM 2239 O O . ALA A 1 301 ? 14.381 -17.518 -9.073 1.00 78.00 301 ALA A O 1
ATOM 2240 N N . SER A 1 302 ? 14.111 -15.445 -8.242 1.00 68.31 302 SER A N 1
ATOM 2241 C CA . SER A 1 302 ? 14.023 -15.788 -6.812 1.00 68.31 302 SER A CA 1
ATOM 2242 C C . SER A 1 302 ? 12.658 -16.335 -6.346 1.00 68.31 302 SER A C 1
ATOM 2244 O O . SER A 1 302 ? 12.483 -16.680 -5.178 1.00 68.31 302 SER A O 1
ATOM 2246 N N . GLY A 1 303 ? 11.692 -16.513 -7.255 1.00 81.12 303 GLY A N 1
ATOM 2247 C CA . GLY A 1 303 ? 10.371 -17.089 -6.971 1.00 81.12 303 GLY A CA 1
ATOM 2248 C C . GLY A 1 303 ? 9.294 -16.031 -6.735 1.00 81.12 303 GLY A C 1
ATOM 2249 O O . GLY A 1 303 ? 8.339 -15.971 -7.511 1.00 81.12 303 GLY A O 1
ATOM 2250 N N . ILE A 1 304 ? 9.449 -15.189 -5.708 1.00 85.62 304 ILE A N 1
ATOM 2251 C CA . ILE A 1 304 ? 8.638 -13.973 -5.542 1.00 85.62 304 ILE A CA 1
ATOM 2252 C C . ILE A 1 304 ? 9.412 -12.826 -6.188 1.00 85.62 304 ILE A C 1
ATOM 2254 O O . ILE A 1 304 ? 10.554 -12.608 -5.804 1.00 85.62 304 ILE A O 1
ATOM 2258 N N . PRO A 1 305 ? 8.838 -12.110 -7.170 1.00 90.25 305 PRO A N 1
ATOM 2259 C CA . PRO A 1 305 ? 9.568 -11.035 -7.813 1.00 90.25 305 PRO A CA 1
ATOM 2260 C C . PRO A 1 305 ? 9.861 -9.876 -6.865 1.00 90.25 305 PRO A C 1
ATOM 2262 O O . PRO A 1 305 ? 8.946 -9.320 -6.258 1.00 90.25 305 PRO A O 1
ATOM 2265 N N . GLU A 1 306 ? 11.128 -9.488 -6.797 1.00 91.00 306 GLU A N 1
ATOM 2266 C CA . GLU A 1 306 ? 11.629 -8.445 -5.901 1.00 91.00 306 GLU A CA 1
ATOM 2267 C C . GLU A 1 306 ? 12.165 -7.266 -6.708 1.00 91.00 306 GLU A C 1
ATOM 2269 O O . GLU A 1 306 ? 12.851 -7.447 -7.714 1.00 91.00 306 GLU A O 1
ATOM 2274 N N . MET A 1 307 ? 11.824 -6.038 -6.313 1.00 92.19 307 MET A N 1
ATOM 2275 C CA . MET A 1 307 ? 12.265 -4.849 -7.041 1.00 92.19 307 MET A CA 1
ATOM 2276 C C . MET A 1 307 ? 13.745 -4.595 -6.755 1.00 92.19 307 MET A C 1
ATOM 2278 O O . MET A 1 307 ? 14.132 -4.381 -5.614 1.00 92.19 307 MET A O 1
ATOM 2282 N N . LEU A 1 308 ? 14.563 -4.587 -7.804 1.00 94.50 308 LEU A N 1
ATOM 2283 C CA . LEU A 1 308 ? 15.993 -4.289 -7.734 1.00 94.50 308 LEU A CA 1
ATOM 2284 C C . LEU A 1 308 ? 16.286 -2.823 -8.031 1.00 94.50 308 LEU A C 1
ATOM 2286 O O . LEU A 1 308 ? 17.284 -2.294 -7.555 1.00 94.50 308 LEU A O 1
ATOM 2290 N N . SER A 1 309 ? 15.440 -2.162 -8.820 1.00 95.56 309 SER A N 1
ATOM 2291 C CA . SER A 1 309 ? 15.559 -0.731 -9.088 1.00 95.56 309 SER A CA 1
ATOM 2292 C C . SER A 1 309 ? 14.217 -0.128 -9.466 1.00 95.56 309 SER A C 1
ATOM 2294 O O . SER A 1 309 ? 13.454 -0.735 -10.221 1.00 95.56 309 SER A O 1
ATOM 2296 N N . ASP A 1 310 ? 13.967 1.083 -8.981 1.00 94.50 310 ASP A N 1
ATOM 2297 C CA . ASP A 1 310 ? 12.811 1.908 -9.329 1.00 94.50 310 ASP A CA 1
ATOM 2298 C C . ASP A 1 310 ? 13.152 2.972 -10.394 1.00 94.50 310 ASP A C 1
ATOM 2300 O O . ASP A 1 310 ? 12.338 3.847 -10.657 1.00 94.50 310 ASP A O 1
ATOM 2304 N N . GLY A 1 311 ? 14.351 2.926 -10.987 1.00 93.06 311 GLY A N 1
ATOM 2305 C CA . GLY A 1 311 ? 14.856 3.912 -11.948 1.00 93.06 311 GLY A CA 1
ATOM 2306 C C . GLY A 1 311 ? 15.619 5.088 -11.327 1.00 93.06 311 GLY A C 1
ATOM 2307 O O . GLY A 1 311 ? 16.413 5.713 -12.030 1.00 93.06 311 GLY A O 1
ATOM 2308 N N . ALA A 1 312 ? 15.445 5.357 -10.031 1.00 91.38 312 ALA A N 1
ATOM 2309 C CA . ALA A 1 312 ? 16.214 6.359 -9.287 1.00 91.38 312 ALA A CA 1
ATOM 2310 C C . ALA A 1 312 ? 17.224 5.709 -8.332 1.00 91.38 312 ALA A C 1
ATOM 2312 O O . ALA A 1 312 ? 18.342 6.189 -8.166 1.00 91.38 312 ALA A O 1
ATOM 2313 N N . SER A 1 313 ? 16.830 4.594 -7.732 1.00 93.69 313 SER A N 1
ATOM 2314 C CA . SER A 1 313 ? 17.554 3.871 -6.704 1.00 93.69 313 SER A CA 1
ATOM 2315 C C . SER A 1 313 ? 17.734 2.405 -7.067 1.00 93.69 313 SER A C 1
ATOM 2317 O O . SER A 1 313 ? 17.026 1.844 -7.909 1.00 93.69 313 SER A O 1
ATOM 2319 N N . VAL A 1 314 ? 18.688 1.770 -6.394 1.00 95.62 314 VAL A N 1
ATOM 2320 C CA . VAL A 1 314 ? 18.881 0.318 -6.398 1.00 95.62 314 VAL A CA 1
ATOM 2321 C C . VAL A 1 314 ? 18.596 -0.214 -5.002 1.00 95.62 314 VAL A C 1
ATOM 2323 O O . VAL A 1 314 ? 18.959 0.421 -4.015 1.00 95.62 314 VAL A O 1
ATOM 2326 N N . TYR A 1 315 ? 17.968 -1.380 -4.911 1.00 94.56 315 TYR A N 1
ATOM 2327 C CA . TYR A 1 315 ? 17.575 -1.974 -3.640 1.00 94.56 315 TYR A CA 1
ATOM 2328 C C . TYR A 1 315 ? 18.440 -3.178 -3.288 1.00 94.56 315 TYR A C 1
ATOM 2330 O O . TYR A 1 315 ? 18.761 -4.017 -4.131 1.00 94.56 315 TYR A O 1
ATOM 2338 N N . LEU A 1 316 ? 18.796 -3.258 -2.009 1.00 93.44 316 LEU A N 1
ATOM 2339 C CA . LEU A 1 316 ? 19.347 -4.450 -1.391 1.00 93.44 316 LEU A CA 1
ATOM 2340 C C . LEU A 1 316 ? 18.186 -5.276 -0.847 1.00 93.44 316 LEU A C 1
ATOM 2342 O O . LEU A 1 316 ? 17.488 -4.832 0.067 1.00 93.44 316 LEU A O 1
ATOM 2346 N N . VAL A 1 317 ? 18.005 -6.476 -1.387 1.00 89.75 317 VAL A N 1
ATOM 2347 C CA . VAL A 1 317 ? 16.897 -7.358 -1.017 1.00 89.75 317 VAL A CA 1
ATOM 2348 C C . VAL A 1 317 ? 17.423 -8.631 -0.356 1.00 89.75 317 VAL A C 1
ATOM 2350 O O . VAL A 1 317 ? 18.477 -9.150 -0.729 1.00 89.75 317 VAL A O 1
ATOM 2353 N N . GLY A 1 318 ? 16.727 -9.075 0.691 1.00 84.50 318 GLY A N 1
ATOM 2354 C CA . GLY A 1 318 ? 16.979 -10.316 1.419 1.00 84.50 318 GLY A CA 1
ATOM 2355 C C . GLY A 1 318 ? 15.698 -11.142 1.518 1.00 84.50 318 GLY A C 1
ATOM 2356 O O . GLY A 1 318 ? 15.179 -11.585 0.510 1.00 84.50 318 GLY A O 1
ATOM 2357 N N . HIS A 1 319 ? 15.190 -11.363 2.734 1.00 79.62 319 HIS A N 1
ATOM 2358 C CA . HIS A 1 319 ? 13.802 -11.826 2.908 1.00 79.62 319 HIS A CA 1
ATOM 2359 C C . HIS A 1 319 ? 12.790 -10.692 2.661 1.00 79.62 319 HIS A C 1
ATOM 2361 O O . HIS A 1 319 ? 11.661 -10.940 2.258 1.00 79.62 319 HIS A O 1
ATOM 2367 N N . ASP A 1 320 ? 13.220 -9.455 2.911 1.00 84.44 320 ASP A N 1
ATOM 2368 C CA . ASP A 1 320 ? 12.483 -8.215 2.696 1.00 84.44 320 ASP A CA 1
ATOM 2369 C C . ASP A 1 320 ? 13.444 -7.184 2.079 1.00 84.44 320 ASP A C 1
ATOM 2371 O O . ASP A 1 320 ? 14.655 -7.425 1.986 1.00 84.44 320 ASP A O 1
ATOM 2375 N N . THR A 1 321 ? 12.940 -6.014 1.685 1.00 89.25 321 THR A N 1
ATOM 2376 C CA . THR A 1 321 ? 13.797 -4.897 1.265 1.00 89.25 321 THR A CA 1
ATOM 2377 C C . THR A 1 321 ? 14.617 -4.403 2.457 1.00 89.25 321 THR A C 1
ATOM 2379 O O . THR A 1 321 ? 14.076 -3.833 3.402 1.00 89.25 321 THR A O 1
ATOM 2382 N N . LEU A 1 322 ? 15.932 -4.618 2.415 1.00 92.62 322 LEU A N 1
ATOM 2383 C CA . LEU A 1 322 ? 16.849 -4.306 3.514 1.00 92.62 322 LEU A CA 1
ATOM 2384 C C . LEU A 1 322 ? 17.419 -2.894 3.415 1.00 92.62 322 LEU A C 1
ATOM 2386 O O . LEU A 1 322 ? 17.744 -2.281 4.430 1.00 92.62 322 LEU A O 1
ATOM 2390 N N . GLY A 1 323 ? 17.573 -2.378 2.199 1.00 93.50 323 GLY A N 1
ATOM 2391 C CA . GLY A 1 323 ? 18.121 -1.049 1.997 1.00 93.50 323 GLY A CA 1
ATOM 2392 C C . GLY A 1 323 ? 18.018 -0.552 0.568 1.00 93.50 323 GLY A C 1
ATOM 2393 O O . GLY A 1 323 ? 17.628 -1.278 -0.344 1.00 93.50 323 GLY A O 1
ATOM 2394 N N . GLN A 1 324 ? 18.388 0.707 0.396 1.00 94.88 324 GLN A N 1
ATOM 2395 C CA . GLN A 1 324 ? 18.288 1.465 -0.836 1.00 94.88 324 GLN A CA 1
ATOM 2396 C C . GLN A 1 324 ? 19.565 2.280 -1.038 1.00 94.88 324 GLN A C 1
ATOM 2398 O O . GLN A 1 324 ? 20.093 2.874 -0.098 1.00 94.88 324 GLN A O 1
ATOM 2403 N N . TRP A 1 325 ? 20.046 2.307 -2.274 1.00 94.88 325 TRP A N 1
ATOM 2404 C CA . TRP A 1 325 ? 21.151 3.132 -2.736 1.00 94.88 325 TRP A CA 1
ATOM 2405 C C . TRP A 1 325 ? 20.633 4.138 -3.756 1.00 94.88 325 TRP A C 1
ATOM 2407 O O . TRP A 1 325 ? 20.126 3.741 -4.805 1.00 94.88 325 TRP A O 1
ATOM 2417 N N . ASP A 1 326 ? 20.794 5.425 -3.470 1.00 92.94 326 ASP A N 1
ATOM 2418 C CA . ASP A 1 326 ? 20.319 6.536 -4.313 1.00 92.94 326 ASP A CA 1
ATOM 2419 C C . ASP A 1 326 ? 21.337 6.988 -5.381 1.00 92.94 326 ASP A C 1
ATOM 2421 O O . ASP A 1 326 ? 21.137 7.987 -6.070 1.00 92.94 326 ASP A O 1
ATOM 2425 N N . GLY A 1 327 ? 22.466 6.283 -5.503 1.00 92.06 327 GLY A N 1
ATOM 2426 C CA . GLY A 1 327 ? 23.599 6.686 -6.341 1.00 92.06 327 GLY A CA 1
ATOM 2427 C C . GLY A 1 327 ? 24.776 7.273 -5.556 1.00 92.06 327 GLY A C 1
ATOM 2428 O O . GLY A 1 327 ? 25.885 7.316 -6.093 1.00 92.06 327 GLY A O 1
ATOM 2429 N N . ALA A 1 328 ? 24.571 7.669 -4.298 1.00 92.69 328 ALA A N 1
ATOM 2430 C CA . ALA A 1 328 ? 25.579 8.316 -3.461 1.00 92.69 328 ALA A CA 1
ATOM 2431 C C . ALA A 1 328 ? 25.675 7.745 -2.038 1.00 92.69 328 ALA A C 1
ATOM 2433 O O . ALA A 1 328 ? 26.777 7.676 -1.487 1.00 92.69 328 ALA A O 1
ATOM 2434 N N . THR A 1 329 ? 24.554 7.359 -1.429 1.00 92.44 329 THR A N 1
ATOM 2435 C CA . THR A 1 329 ? 24.489 6.893 -0.041 1.00 92.44 329 THR A CA 1
ATOM 2436 C C . THR A 1 329 ? 23.554 5.701 0.134 1.00 92.44 329 THR A C 1
ATOM 2438 O O . THR A 1 329 ? 22.601 5.513 -0.620 1.00 92.44 329 THR A O 1
ATOM 2441 N N . TRP A 1 330 ? 23.860 4.867 1.135 1.00 92.75 330 TRP A N 1
ATOM 2442 C CA . TRP A 1 330 ? 22.995 3.765 1.553 1.00 92.75 330 TRP A CA 1
ATOM 2443 C C . TRP A 1 330 ? 22.050 4.226 2.656 1.00 92.75 330 TRP A C 1
ATOM 2445 O O . TRP A 1 330 ? 22.486 4.836 3.637 1.00 92.75 330 TRP A O 1
ATOM 2455 N N . ALA A 1 331 ? 20.791 3.829 2.515 1.00 93.31 331 ALA A N 1
ATOM 2456 C CA . ALA A 1 331 ? 19.777 3.829 3.554 1.00 93.31 331 ALA A CA 1
ATOM 2457 C C . ALA A 1 331 ? 19.361 2.380 3.848 1.00 93.31 331 ALA A C 1
ATOM 2459 O O . ALA A 1 331 ? 19.154 1.598 2.924 1.00 93.31 331 ALA A O 1
ATOM 2460 N N . TYR A 1 332 ? 19.229 2.015 5.120 1.00 94.12 332 TYR A N 1
ATOM 2461 C CA . TYR A 1 332 ? 18.805 0.688 5.568 1.00 94.12 332 TYR A CA 1
ATOM 2462 C C . TYR A 1 332 ? 17.479 0.773 6.304 1.00 94.12 332 TYR A C 1
ATOM 2464 O O . TYR A 1 332 ? 17.307 1.613 7.190 1.00 94.12 332 TYR A O 1
ATOM 2472 N N . TYR A 1 333 ? 16.552 -0.111 5.957 1.00 93.38 333 TYR A N 1
ATOM 2473 C CA . TYR A 1 333 ? 15.211 -0.116 6.518 1.00 93.38 333 TYR A CA 1
ATOM 2474 C C . TYR A 1 333 ? 15.118 -1.025 7.737 1.00 93.38 333 TYR A C 1
ATOM 2476 O O . TYR A 1 333 ? 15.569 -2.168 7.737 1.00 93.38 333 TYR A O 1
ATOM 2484 N N . LEU A 1 334 ? 14.493 -0.500 8.783 1.00 91.94 334 LEU A N 1
ATOM 2485 C CA . LEU A 1 334 ? 14.219 -1.196 10.031 1.00 91.94 334 LEU A CA 1
ATOM 2486 C C . LEU A 1 334 ? 12.700 -1.284 10.168 1.00 91.94 334 LEU A C 1
ATOM 2488 O O . LEU A 1 334 ? 12.032 -0.288 10.465 1.00 91.94 334 LEU A O 1
ATOM 2492 N N . SER A 1 335 ? 12.150 -2.459 9.879 1.00 91.50 335 SER A N 1
ATOM 2493 C CA . SER A 1 335 ? 10.712 -2.715 9.865 1.00 91.50 335 SER A CA 1
ATOM 2494 C C . SER A 1 335 ? 10.176 -3.209 11.210 1.00 91.50 335 SER A C 1
ATOM 2496 O O . SER A 1 335 ? 10.914 -3.695 12.069 1.00 91.50 335 SER A O 1
ATOM 2498 N N . ASP A 1 336 ? 8.865 -3.064 11.406 1.00 89.12 336 ASP A N 1
ATOM 2499 C CA . ASP A 1 336 ? 8.143 -3.785 12.451 1.00 89.12 336 ASP A CA 1
ATOM 2500 C C . ASP A 1 336 ? 7.819 -5.231 12.037 1.00 89.12 336 ASP A C 1
ATOM 2502 O O . ASP A 1 336 ? 8.145 -5.688 10.943 1.00 89.12 336 ASP A O 1
ATOM 2506 N N . ALA A 1 337 ? 7.142 -5.966 12.922 1.00 87.00 337 ALA A N 1
ATOM 2507 C CA . ALA A 1 337 ? 6.766 -7.360 12.689 1.00 87.00 337 ALA A CA 1
ATOM 2508 C C . ALA A 1 337 ? 5.783 -7.570 11.517 1.00 87.00 337 ALA A C 1
ATOM 2510 O O . ALA A 1 337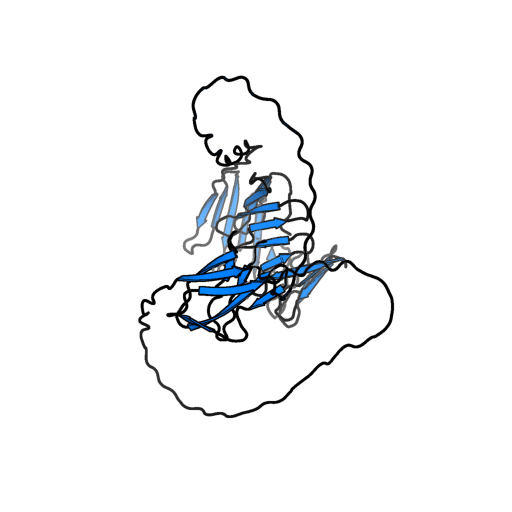 ? 5.579 -8.711 11.109 1.00 87.00 337 ALA A O 1
ATOM 2511 N N . LEU A 1 338 ? 5.162 -6.505 10.998 1.00 88.88 338 LEU A N 1
ATOM 2512 C CA . LEU A 1 338 ? 4.283 -6.544 9.827 1.00 88.88 338 LEU A CA 1
ATOM 2513 C C . LEU A 1 338 ? 5.017 -6.137 8.539 1.00 88.88 338 LEU A C 1
ATOM 2515 O O . LEU A 1 338 ? 4.399 -6.103 7.479 1.00 88.88 338 LEU A O 1
ATOM 2519 N N . GLY A 1 339 ? 6.310 -5.812 8.624 1.00 88.31 339 GLY A N 1
ATOM 2520 C CA . GLY A 1 339 ? 7.117 -5.351 7.496 1.00 88.31 339 GLY A CA 1
ATOM 2521 C C . GLY A 1 339 ? 7.010 -3.847 7.221 1.00 88.31 339 GLY A C 1
ATOM 2522 O O . GLY A 1 339 ? 7.646 -3.355 6.293 1.00 88.31 339 GLY A O 1
ATOM 2523 N N . SER A 1 340 ? 6.262 -3.083 8.025 1.00 90.31 340 SER A N 1
ATOM 2524 C CA . SER A 1 340 ? 6.183 -1.627 7.843 1.00 90.31 340 SER A CA 1
ATOM 2525 C C . SER A 1 340 ? 7.480 -0.977 8.312 1.00 90.31 340 SER A C 1
ATOM 2527 O O . SER A 1 340 ? 7.913 -1.215 9.440 1.00 90.31 340 SER A O 1
ATOM 2529 N N . VAL A 1 341 ? 8.104 -0.135 7.485 1.00 92.00 341 VAL A N 1
ATOM 2530 C CA . VAL A 1 341 ? 9.353 0.558 7.847 1.00 92.00 341 VAL A CA 1
ATOM 2531 C C . VAL A 1 341 ? 9.088 1.533 8.997 1.00 92.00 341 VAL A C 1
ATOM 2533 O O . VAL A 1 341 ? 8.282 2.452 8.863 1.00 92.00 341 VAL A O 1
ATOM 2536 N N . ARG A 1 342 ? 9.762 1.343 10.137 1.00 90.44 342 ARG A N 1
ATOM 2537 C CA . ARG A 1 342 ? 9.664 2.207 11.328 1.00 90.44 342 ARG A CA 1
ATOM 2538 C C . ARG A 1 342 ? 10.860 3.116 11.496 1.00 90.44 342 ARG A C 1
ATOM 2540 O O . ARG A 1 342 ? 10.729 4.177 12.096 1.00 90.44 342 ARG A O 1
ATOM 2547 N N . GLN A 1 343 ? 12.023 2.713 11.004 1.00 91.38 343 GLN A N 1
ATOM 2548 C CA . GLN A 1 343 ? 13.218 3.540 11.058 1.00 91.38 343 GLN A CA 1
ATOM 2549 C C . GLN A 1 343 ? 14.045 3.354 9.791 1.00 91.38 343 GLN A C 1
ATOM 2551 O O . GLN A 1 343 ? 13.993 2.305 9.146 1.00 91.38 343 GLN A O 1
ATOM 2556 N N . VAL A 1 344 ? 14.820 4.379 9.459 1.00 91.62 344 VAL A N 1
ATOM 2557 C CA . VAL A 1 344 ? 15.830 4.326 8.405 1.00 91.62 344 VAL A CA 1
ATOM 2558 C C . VAL A 1 344 ? 17.172 4.669 9.027 1.00 91.62 344 VAL A C 1
ATOM 2560 O O . VAL A 1 344 ? 17.285 5.670 9.738 1.00 91.62 344 VAL A O 1
ATOM 2563 N N . ALA A 1 345 ? 18.177 3.837 8.779 1.00 92.25 345 ALA A N 1
ATOM 2564 C CA . ALA A 1 345 ? 19.552 4.073 9.196 1.00 92.25 345 ALA A CA 1
ATOM 2565 C C . ALA A 1 345 ? 20.456 4.376 7.998 1.00 92.25 345 ALA A C 1
ATOM 2567 O O . ALA A 1 345 ? 20.214 3.892 6.898 1.00 92.25 345 ALA A O 1
ATOM 2568 N N . ASP A 1 346 ? 21.499 5.170 8.207 1.00 91.44 346 ASP A N 1
ATOM 2569 C CA . ASP A 1 346 ? 22.500 5.465 7.182 1.00 91.44 346 ASP A CA 1
ATOM 2570 C C . ASP A 1 346 ? 23.546 4.343 7.020 1.00 91.44 346 ASP A C 1
ATOM 2572 O O . ASP A 1 346 ? 23.545 3.328 7.724 1.00 91.44 346 ASP A O 1
ATOM 2576 N N . GLY A 1 347 ? 24.501 4.562 6.110 1.00 89.00 347 GLY A N 1
ATOM 2577 C CA . GLY A 1 347 ? 25.661 3.697 5.876 1.00 89.00 347 GLY A CA 1
ATOM 2578 C C . GLY A 1 347 ? 26.509 3.365 7.115 1.00 89.00 347 GLY A C 1
ATOM 2579 O O . GLY A 1 347 ? 27.222 2.361 7.109 1.00 89.00 347 GLY A O 1
ATOM 2580 N N . ALA A 1 348 ? 26.448 4.185 8.168 1.00 89.75 348 ALA A N 1
ATOM 2581 C CA . ALA A 1 348 ? 27.164 3.987 9.426 1.00 89.75 348 ALA A CA 1
ATOM 2582 C C . ALA A 1 348 ? 26.308 3.288 10.502 1.00 89.75 348 ALA A C 1
ATOM 2584 O O . ALA A 1 348 ? 26.803 3.024 11.602 1.00 89.75 348 ALA A O 1
ATOM 2585 N N . GLY A 1 349 ? 25.045 2.971 10.197 1.00 88.88 349 GLY A N 1
ATOM 2586 C CA . GLY A 1 349 ? 24.092 2.366 11.124 1.00 88.88 349 GLY A CA 1
ATOM 2587 C C . GLY A 1 349 ? 23.463 3.364 12.099 1.00 88.88 349 GLY A C 1
ATOM 2588 O O . GLY A 1 349 ? 22.908 2.949 13.119 1.00 88.88 349 GLY A O 1
ATOM 2589 N N . VAL A 1 350 ? 23.556 4.669 11.828 1.00 89.38 350 VAL A N 1
ATOM 2590 C CA . VAL A 1 350 ? 22.895 5.708 12.625 1.00 89.38 350 VAL A CA 1
ATOM 2591 C C . VAL A 1 350 ? 21.471 5.887 12.114 1.00 89.38 350 VAL A C 1
ATOM 2593 O O . VAL A 1 350 ? 21.266 6.079 10.922 1.00 89.38 350 VAL A O 1
ATOM 2596 N N . VAL A 1 351 ? 20.480 5.840 13.010 1.00 90.56 351 VAL A N 1
ATOM 2597 C CA . VAL A 1 351 ? 19.075 6.101 12.656 1.00 90.56 351 VAL A CA 1
ATOM 2598 C C . VAL A 1 351 ? 18.911 7.572 12.273 1.00 90.56 351 VAL A C 1
ATOM 2600 O O . VAL A 1 351 ? 19.085 8.453 13.114 1.00 90.56 351 VAL A O 1
ATOM 2603 N N . VAL A 1 352 ? 18.560 7.822 11.012 1.00 89.25 352 VAL A N 1
ATOM 2604 C CA . VAL A 1 352 ? 18.391 9.162 10.426 1.00 89.25 352 VAL A CA 1
ATOM 2605 C C . VAL A 1 352 ? 16.932 9.585 10.306 1.00 89.25 352 VAL A C 1
ATOM 2607 O O . VAL A 1 352 ? 16.654 10.785 10.246 1.00 89.25 352 VAL A O 1
ATOM 2610 N N . SER A 1 353 ? 16.002 8.626 10.305 1.00 88.50 353 SER A N 1
ATOM 2611 C CA . SER A 1 353 ? 14.572 8.914 10.381 1.00 88.50 353 SER A CA 1
ATOM 2612 C C . SER A 1 353 ? 13.775 7.821 11.088 1.00 88.50 353 SER A C 1
ATOM 2614 O O . SER A 1 353 ? 14.178 6.657 11.147 1.00 88.50 353 SER A O 1
ATOM 2616 N N . THR A 1 354 ? 12.625 8.214 11.633 1.00 89.00 354 THR A N 1
ATOM 2617 C CA . THR A 1 354 ? 11.633 7.321 12.238 1.00 89.00 354 THR A CA 1
ATOM 2618 C C . THR A 1 354 ? 10.253 7.617 11.670 1.00 89.00 354 THR A C 1
ATOM 2620 O O . THR A 1 354 ? 9.870 8.784 11.575 1.00 89.00 354 THR A O 1
ATOM 2623 N N . ARG A 1 355 ? 9.512 6.563 11.337 1.00 89.44 355 ARG A N 1
ATOM 2624 C CA . ARG A 1 355 ? 8.178 6.599 10.742 1.00 89.44 355 ARG A CA 1
ATOM 2625 C C . ARG A 1 355 ? 7.177 5.883 11.613 1.00 89.44 355 ARG A C 1
ATOM 2627 O O . ARG A 1 355 ? 7.464 4.857 12.239 1.00 89.44 355 ARG A O 1
ATOM 2634 N N . GLU A 1 356 ? 5.970 6.403 11.592 1.00 89.31 356 GLU A N 1
ATOM 2635 C CA . GLU A 1 356 ? 4.899 5.884 12.400 1.00 89.31 356 GLU A CA 1
ATOM 2636 C C . GLU A 1 356 ? 3.616 5.741 11.607 1.00 89.31 356 GLU A C 1
ATOM 2638 O O . GLU A 1 356 ? 3.287 6.581 10.7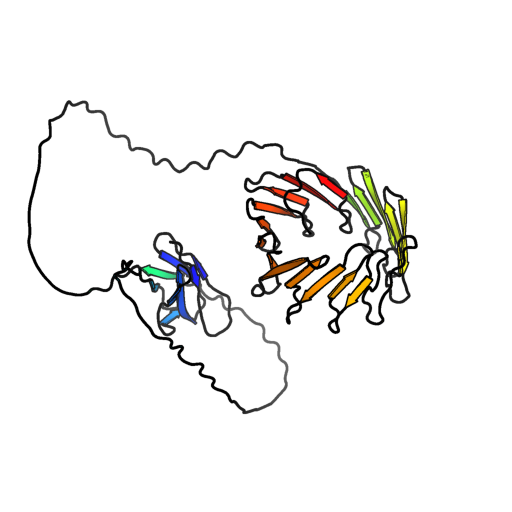84 1.00 89.31 356 GLU A O 1
ATOM 2643 N N . TRP A 1 357 ? 2.880 4.673 11.891 1.00 92.88 357 TRP A N 1
ATOM 2644 C CA . TRP A 1 357 ? 1.729 4.251 11.109 1.00 92.88 357 TRP A CA 1
ATOM 2645 C C . TRP A 1 357 ? 0.527 4.024 12.018 1.00 92.88 357 TRP A C 1
ATOM 2647 O O . TRP A 1 357 ? 0.678 3.492 13.127 1.00 92.88 357 TRP A O 1
ATOM 2657 N N . THR A 1 358 ? -0.654 4.385 11.521 1.00 93.75 358 THR A N 1
ATOM 2658 C CA . THR A 1 358 ? -1.950 3.925 12.033 1.00 93.75 358 THR A CA 1
ATOM 2659 C C . THR A 1 358 ? -2.066 2.401 11.915 1.00 93.75 358 THR A C 1
ATOM 2661 O O . THR A 1 358 ? -1.340 1.784 11.126 1.00 93.75 358 THR A O 1
ATOM 2664 N N . PRO A 1 359 ? -3.029 1.769 12.611 1.00 93.69 359 PRO A N 1
ATOM 2665 C CA . PRO A 1 359 ? -3.264 0.329 12.487 1.00 93.69 359 PRO A CA 1
ATOM 2666 C C . PRO A 1 359 ? -3.576 -0.154 11.061 1.00 93.69 359 PRO A C 1
ATOM 2668 O O . PRO A 1 359 ? -3.365 -1.323 10.757 1.00 93.69 359 PRO A O 1
ATOM 2671 N N . TYR A 1 360 ? -4.063 0.735 10.187 1.00 93.50 360 TYR A N 1
ATOM 2672 C CA . TYR A 1 360 ? -4.392 0.437 8.789 1.00 93.50 360 TYR A CA 1
ATOM 2673 C C . TYR A 1 360 ? -3.407 1.065 7.782 1.00 93.50 360 TYR A C 1
ATOM 2675 O O . TYR A 1 360 ? -3.743 1.208 6.609 1.00 93.50 360 TYR A O 1
ATOM 2683 N N . GLY A 1 361 ? -2.192 1.421 8.218 1.00 92.50 361 GLY A N 1
ATOM 2684 C CA . GLY A 1 361 ? -1.080 1.747 7.315 1.00 92.50 361 GLY A CA 1
ATOM 2685 C C . GLY A 1 361 ? -1.037 3.181 6.777 1.00 92.50 361 GLY A C 1
ATOM 2686 O O . GLY A 1 361 ? -0.258 3.462 5.875 1.00 92.50 361 GLY A O 1
ATOM 2687 N N . VAL A 1 362 ? -1.835 4.102 7.319 1.00 92.06 362 VAL A N 1
ATOM 2688 C CA . VAL A 1 362 ? -1.681 5.551 7.072 1.00 92.06 362 VAL A CA 1
ATOM 2689 C C . VAL A 1 362 ? -0.540 6.100 7.931 1.00 92.06 362 VAL A C 1
ATOM 2691 O O . VAL A 1 362 ? -0.497 5.793 9.123 1.00 92.06 362 VAL A O 1
ATOM 2694 N N . GLU A 1 363 ? 0.368 6.893 7.355 1.00 91.38 363 GLU A N 1
ATOM 2695 C CA . GLU A 1 363 ? 1.482 7.521 8.083 1.00 91.38 363 GLU A CA 1
ATOM 2696 C C . GLU A 1 363 ? 0.966 8.595 9.059 1.00 91.38 363 GLU A C 1
ATOM 2698 O O . GLU A 1 363 ? 0.163 9.449 8.693 1.00 91.38 363 GLU A O 1
ATOM 2703 N N . LEU A 1 364 ? 1.417 8.533 10.312 1.00 89.12 364 LEU A N 1
ATOM 2704 C CA . LEU A 1 364 ? 1.066 9.457 11.395 1.00 89.12 364 LEU A CA 1
ATOM 2705 C C . LEU A 1 364 ? 2.120 10.528 11.614 1.00 89.12 364 LEU A C 1
ATOM 2707 O O . LEU A 1 364 ? 1.793 11.689 11.849 1.00 89.12 364 LEU A O 1
ATOM 2711 N N . ALA A 1 365 ? 3.385 10.124 11.585 1.00 84.25 365 ALA A N 1
ATOM 2712 C CA . ALA A 1 365 ? 4.488 11.020 11.848 1.00 84.25 365 ALA A CA 1
ATOM 2713 C C . ALA A 1 365 ? 5.762 10.516 11.181 1.00 84.25 365 ALA A C 1
ATOM 2715 O O . ALA A 1 365 ? 6.054 9.316 11.164 1.00 84.25 365 ALA A O 1
ATOM 2716 N N . LEU A 1 366 ? 6.545 11.485 10.722 1.00 85.00 366 LEU A N 1
ATOM 2717 C CA . LEU A 1 366 ? 7.920 11.325 10.296 1.00 85.00 366 LEU A CA 1
ATOM 2718 C C . LEU A 1 366 ? 8.782 12.256 11.149 1.00 85.00 366 LEU A C 1
ATOM 2720 O O . LEU A 1 366 ? 8.466 13.432 11.324 1.00 85.00 366 LEU A O 1
ATOM 2724 N N . SER A 1 367 ? 9.878 11.736 11.690 1.00 84.19 367 SER A N 1
ATOM 2725 C CA . SER A 1 367 ? 10.905 12.533 12.367 1.00 84.19 367 SER A CA 1
ATOM 2726 C C . SER A 1 367 ? 12.267 12.247 11.751 1.00 84.19 367 SER A C 1
ATOM 2728 O O . SER A 1 367 ? 12.570 11.092 11.463 1.00 84.19 367 SER A O 1
ATOM 2730 N N . GLY A 1 368 ? 13.094 13.281 11.584 1.00 79.44 368 GLY A N 1
ATOM 2731 C CA . GLY A 1 368 ? 14.430 13.175 10.989 1.00 79.44 368 GLY A CA 1
ATOM 2732 C C . GLY A 1 368 ? 14.517 13.770 9.584 1.00 79.44 368 GLY A C 1
ATOM 2733 O O . GLY A 1 368 ? 13.655 14.546 9.175 1.00 79.44 368 GLY A O 1
ATOM 2734 N N . VAL A 1 369 ? 15.592 13.450 8.864 1.00 65.25 369 VAL A N 1
ATOM 2735 C CA . VAL A 1 369 ? 15.781 13.903 7.478 1.00 65.25 369 VAL A CA 1
ATOM 2736 C C . VAL A 1 369 ? 15.048 12.934 6.555 1.00 65.25 369 VAL A C 1
ATOM 2738 O O . VAL A 1 369 ? 15.202 11.721 6.704 1.00 65.25 369 VAL A O 1
ATOM 2741 N N . GLU A 1 370 ? 14.278 13.456 5.595 1.00 57.47 370 GLU A N 1
ATOM 2742 C CA . GLU A 1 370 ? 13.772 12.683 4.453 1.00 57.47 370 GLU A CA 1
ATOM 2743 C C . GLU A 1 370 ? 14.952 12.228 3.586 1.00 57.47 370 GLU A C 1
ATOM 2745 O O . GLU A 1 370 ? 15.292 12.814 2.564 1.00 57.47 370 GLU A O 1
ATOM 2750 N N . GLY A 1 371 ? 15.638 11.193 4.056 1.00 47.84 371 GLY A N 1
ATOM 2751 C CA . GLY A 1 371 ? 16.603 10.428 3.298 1.00 47.84 371 GLY A CA 1
ATOM 2752 C C . GLY A 1 371 ? 15.883 9.227 2.721 1.00 47.84 371 GLY A C 1
ATOM 2753 O O . GLY A 1 371 ? 15.680 8.240 3.422 1.00 47.84 371 GLY A O 1
ATOM 2754 N N . VAL A 1 372 ? 15.540 9.344 1.441 1.00 47.59 372 VAL A N 1
ATOM 2755 C CA . VAL A 1 372 ? 15.064 8.288 0.543 1.00 47.59 372 VAL A CA 1
ATOM 2756 C C . VAL A 1 372 ? 13.633 7.793 0.826 1.00 47.59 372 VAL A C 1
ATOM 2758 O O . VAL A 1 372 ? 13.354 6.978 1.705 1.00 47.59 372 VAL A O 1
ATOM 2761 N N . GLY A 1 373 ? 12.687 8.383 0.089 1.00 36.84 373 GLY A N 1
ATOM 2762 C CA . GLY A 1 373 ? 11.256 8.122 0.194 1.00 36.84 373 GLY A CA 1
ATOM 2763 C C . GLY A 1 373 ? 10.874 6.708 -0.244 1.00 36.84 373 GLY A C 1
ATOM 2764 O O . GLY A 1 373 ? 11.343 6.212 -1.265 1.00 36.84 373 GLY A O 1
ATOM 2765 N N . ALA A 1 374 ? 9.977 6.092 0.524 1.00 31.56 374 ALA A N 1
ATOM 2766 C CA . ALA A 1 374 ? 9.120 5.026 0.030 1.00 31.56 374 ALA A CA 1
ATOM 2767 C C . ALA A 1 374 ? 8.036 5.690 -0.834 1.00 31.56 374 ALA A C 1
ATOM 2769 O O . ALA A 1 374 ? 7.115 6.307 -0.296 1.00 31.56 374 ALA A O 1
ATOM 2770 N N . GLY A 1 375 ? 8.228 5.659 -2.153 1.00 30.22 375 GLY A N 1
ATOM 2771 C CA . GLY A 1 375 ? 7.221 6.024 -3.151 1.00 30.22 375 GLY A CA 1
ATOM 2772 C C . GLY A 1 375 ? 6.413 4.822 -3.614 1.00 30.22 375 GLY A C 1
ATOM 2773 O O . GLY A 1 375 ? 6.958 3.694 -3.564 1.00 30.22 375 GLY A O 1
#

Secondary structure (DSSP, 8-state):
---EEEE--SS-----EEE--TTSEEEEEE-SEEE-EEEEETTEEEES-SS--EEETT--EEEEEE-----------------------------------------------PPPEEEEEEEEE-PPP---------------------------PPP----PPPP----S--------EEEEE-TTS-EEEEEETTS-EEEEEE-TTS-EEEEEETTEEEEEEE-TTS-EEEETTEE-EE-TTS-EEE-SS-EEEE-TTS-EEEEE-SS-EEEEEE-TTS-EEEEEETTEEEE-EEE-SSSS-EEEE-SS-EEEESSSEEEEE-SS-EEEEEE-TTS-EEEEEETTS-EEEEEEE-TTS-EEEEEE---S---

pLDDT: mean 70.45, std 28.39, range [20.53, 98.69]

Radius of gyration: 33.43 Å; chains: 1; bounding box: 106×64×68 Å

Sequence (375 aa):
MLSSIALSSALAMPFYHGTTDVSGTVTLTLPQGDYRFRADESGEQYWSGTSNHCTVPGCTEAAITVGSQAMGTPAGGVASGYSLPDLSLLLMAPLAVAALGRRKRWQRWTWPLAGVLLVVAVVSSGAALAERAEAQGSRGAEVQVPALGENDLLLAPVPAAQPQPAPRAQSAGTITTTRVISYTYDPLGRLVEADYSTGEQFEYAYDAVGNRTALTDTTGVHTYTYDAANRLTSVDGVTYTWDARGNLTRDGTFTYAYNSAGRMVGAESVTSTLVYTYNAGGLRVAQSVDGDVTTFAWDWASGIPEMLSDGASVYLVGHDTLGQWDGATWAYYLSDALGSVRQVADGAGVVVSTREWTPYGVELALSGVEGVGAG

Foldseek 3Di:
DWKKKWWDDPDDDDIWIDIADPQQKDKTWDFFDFTKMWIADPNDIWILDPDGDAGPPPAQETETEDEDDDDDDDDDDDDDDDDDDDDDDDDDDDDDDDDDDDDDDDDDDDDPPTDTGIHMYGYDHDDDDDDDDDDDDDDDDDDDDDDDDDDDDDDDDDPPPDPDDDPQPDDDDFPDDDKDWDFDADPVRHTQWIAIPVGWIWGWDADPVGQTQWIQIPVGIWGWDADPVRHTQDIPNQGWDADPVGHTQDRNAWGFDADPVRDTQWIDGPVWIKGFDADPVGDTQWIDIVRRIWGWDWDPPPPPIDTQDRRQWGFDDDVHTQWIDRPDWIWGFDADPVRHGQFIATPSRRTQKGWDADPVGHTDDIDGDPDDDPD